Protein AF-A0A2M8IYB3-F1 (afdb_monomer)

Radius of gyration: 28.24 Å; Cα contacts (8 Å, |Δi|>4): 283; chains: 1; bounding box: 53×70×89 Å

Secondary structure (DSSP, 8-state):
----S-SSSSSSSSSSSSSSSS-HHHHHHHHTHHHHHT--TTT-HHHHHHHHTS--TTHHHHHHHHHTT-EEEETTT--EEEEEEEETTEEEEE-TTT--EEEEEEGGGEEE----HHHHHHHHHHHHHHHTT-SSHHHHHHHHHHHHHS--GGGHHHHHHTTTT---HHHHHHHHHHHHHHHHHH-S-HHHHHHHHHHTTT---HHHHHHHGGGG-------SSSPPTTS--S----TTBTTB-HHHHHHHHHHTTSSPPPPPGGG--

Mean predicted aligned error: 9.98 Å

Structure (mmCIF, N/CA/C/O backbone):
data_AF-A0A2M8IYB3-F1
#
_entry.id   AF-A0A2M8IYB3-F1
#
loop_
_atom_site.group_PDB
_atom_site.id
_atom_site.type_symbol
_atom_site.label_atom_id
_atom_site.label_alt_id
_atom_site.label_comp_id
_atom_site.label_asym_id
_atom_site.label_entity_id
_atom_site.label_seq_id
_atom_site.pdbx_PDB_ins_code
_atom_site.Cartn_x
_atom_site.Cartn_y
_atom_site.Cartn_z
_atom_site.occupancy
_atom_site.B_iso_or_equiv
_atom_site.auth_seq_id
_atom_site.auth_comp_id
_atom_site.auth_asym_id
_atom_site.auth_atom_id
_atom_site.pdbx_PDB_model_num
ATOM 1 N N . MET A 1 1 ? 29.556 55.303 -40.600 1.00 42.66 1 MET A N 1
ATOM 2 C CA . MET A 1 1 ? 28.359 54.507 -40.953 1.00 42.66 1 MET A CA 1
ATOM 3 C C . MET A 1 1 ? 28.708 53.046 -40.689 1.00 42.66 1 MET A C 1
ATOM 5 O O . MET A 1 1 ? 29.201 52.378 -41.575 1.00 42.66 1 MET A O 1
ATOM 9 N N . TRP A 1 2 ? 28.819 52.580 -39.444 1.00 49.62 2 TRP A N 1
ATOM 10 C CA . TRP A 1 2 ? 27.741 52.281 -38.489 1.00 49.62 2 TRP A CA 1
ATOM 11 C C . TRP A 1 2 ? 26.551 51.576 -39.152 1.00 49.62 2 TRP A C 1
ATOM 13 O O . TRP A 1 2 ? 25.894 52.199 -39.982 1.00 49.62 2 TRP A O 1
ATOM 23 N N . ARG A 1 3 ? 26.276 50.341 -38.691 1.00 47.81 3 ARG A N 1
ATOM 24 C CA . ARG A 1 3 ? 25.128 49.449 -38.977 1.00 47.81 3 ARG A CA 1
ATOM 25 C C . ARG A 1 3 ? 25.357 48.333 -40.003 1.00 47.81 3 ARG A C 1
ATOM 27 O O . ARG A 1 3 ? 24.719 48.368 -41.033 1.00 47.81 3 ARG A O 1
ATOM 34 N N . PHE A 1 4 ? 26.165 47.315 -39.693 1.00 48.41 4 PHE A N 1
ATOM 35 C CA . PHE A 1 4 ? 25.975 45.952 -40.245 1.00 48.41 4 PHE A CA 1
ATOM 36 C C . PHE A 1 4 ? 26.610 44.881 -39.337 1.00 48.41 4 PHE A C 1
ATOM 38 O O . PHE A 1 4 ? 27.318 43.991 -39.786 1.00 48.41 4 PHE A O 1
ATOM 45 N N . LEU A 1 5 ? 26.390 44.985 -38.023 1.00 50.44 5 LEU A N 1
ATOM 46 C CA . LEU A 1 5 ? 26.913 44.020 -37.051 1.00 50.44 5 LEU A CA 1
ATOM 47 C C . LEU A 1 5 ? 25.867 43.754 -35.963 1.00 50.44 5 LEU A C 1
ATOM 49 O O . LEU A 1 5 ? 26.057 44.143 -34.820 1.00 50.44 5 LEU A O 1
ATOM 53 N N . ALA A 1 6 ? 24.706 43.213 -36.344 1.00 47.97 6 ALA A N 1
ATOM 54 C CA . ALA A 1 6 ? 23.658 42.832 -35.387 1.00 47.97 6 ALA A CA 1
ATOM 55 C C . ALA A 1 6 ? 22.556 41.958 -36.021 1.00 47.97 6 ALA A C 1
ATOM 57 O O . ALA A 1 6 ? 21.390 42.329 -35.954 1.00 47.97 6 ALA A O 1
ATOM 58 N N . VAL A 1 7 ? 22.881 40.834 -36.676 1.00 48.00 7 VAL A N 1
ATOM 59 C CA . VAL A 1 7 ? 21.829 39.856 -37.063 1.00 48.00 7 VAL A CA 1
ATOM 60 C C . VAL A 1 7 ? 22.202 38.388 -36.793 1.00 48.00 7 VAL A C 1
ATOM 62 O O . VAL A 1 7 ? 21.320 37.542 -36.793 1.00 48.00 7 VAL A O 1
ATOM 65 N N . LEU A 1 8 ? 23.450 38.038 -36.457 1.00 47.03 8 LEU A N 1
ATOM 66 C CA . LEU A 1 8 ? 23.852 36.622 -36.367 1.00 47.03 8 LEU A CA 1
ATOM 67 C C . LEU A 1 8 ? 24.051 36.065 -34.943 1.00 47.03 8 LEU A C 1
ATOM 69 O O . LEU A 1 8 ? 24.865 35.168 -34.747 1.00 47.03 8 LEU A O 1
ATOM 73 N N . THR A 1 9 ? 23.328 36.576 -33.943 1.00 48.75 9 THR A N 1
ATOM 74 C CA . THR A 1 9 ? 23.465 36.107 -32.545 1.00 48.75 9 THR A CA 1
ATOM 75 C C . THR A 1 9 ? 22.147 36.153 -31.766 1.00 48.75 9 THR A C 1
ATOM 77 O O . THR A 1 9 ? 22.104 36.569 -30.615 1.00 48.75 9 THR A O 1
ATOM 80 N N . ALA A 1 10 ? 21.041 35.737 -32.389 1.00 46.19 10 ALA A N 1
ATOM 81 C CA . ALA A 1 10 ? 19.734 35.673 -31.719 1.00 46.19 10 ALA A CA 1
ATOM 82 C C . ALA A 1 10 ? 18.926 34.402 -32.046 1.00 46.19 10 ALA A C 1
ATOM 84 O O . ALA A 1 10 ? 17.703 34.429 -32.013 1.00 46.19 10 ALA A O 1
ATOM 85 N N . PHE A 1 11 ? 19.596 33.288 -32.368 1.00 46.22 11 PHE A N 1
ATOM 86 C CA . PHE A 1 11 ? 18.927 32.019 -32.706 1.00 46.22 11 PHE A CA 1
ATOM 87 C C . PHE A 1 11 ? 19.430 30.800 -31.915 1.00 46.22 11 PHE A C 1
ATOM 89 O O . PHE A 1 11 ? 19.240 29.668 -32.342 1.00 46.22 11 PHE A O 1
ATOM 96 N N . LEU A 1 12 ? 20.068 31.007 -30.757 1.00 48.69 12 LEU A N 1
ATOM 97 C CA . LEU A 1 12 ? 20.684 29.921 -29.975 1.00 48.69 12 LEU A CA 1
ATOM 98 C C . LEU A 1 12 ? 20.252 29.853 -28.502 1.00 48.69 12 LEU A C 1
ATOM 100 O O . LEU A 1 12 ? 20.893 29.174 -27.710 1.00 48.69 12 LEU A O 1
ATOM 104 N N . THR A 1 13 ? 19.161 30.518 -28.113 1.00 47.34 13 THR A N 1
ATOM 105 C CA . THR A 1 13 ? 18.718 30.540 -26.703 1.00 47.34 13 THR A CA 1
ATOM 106 C C . THR A 1 13 ? 17.248 30.178 -26.499 1.00 47.34 13 THR A C 1
ATOM 108 O O . THR A 1 13 ? 16.644 30.660 -25.547 1.00 47.34 13 THR A O 1
ATOM 111 N N . PHE A 1 14 ? 16.648 29.347 -27.360 1.00 48.97 14 PHE A N 1
ATOM 112 C CA . PHE A 1 14 ? 15.240 28.946 -27.191 1.00 48.97 14 PHE A CA 1
ATOM 113 C C . PHE A 1 14 ? 14.922 27.490 -27.583 1.00 48.97 14 PHE A C 1
ATOM 115 O O . PHE A 1 14 ? 13.883 27.216 -28.172 1.00 48.97 14 PHE A O 1
ATOM 122 N N . SER A 1 15 ? 15.798 26.538 -27.234 1.00 43.84 15 SER A N 1
ATOM 123 C CA . SER A 1 15 ? 15.552 25.101 -27.486 1.00 43.84 15 SER A CA 1
ATOM 124 C C . SER A 1 15 ? 15.875 24.184 -26.298 1.00 43.84 15 SER A C 1
ATOM 126 O O . SER A 1 15 ? 16.226 23.033 -26.508 1.00 43.84 15 SER A O 1
ATOM 128 N N . GLN A 1 16 ? 15.785 24.665 -25.053 1.00 43.88 16 GLN A N 1
ATOM 129 C CA . GLN A 1 16 ? 16.067 23.845 -23.855 1.00 43.88 16 GLN A CA 1
ATOM 130 C C . GLN A 1 16 ? 14.853 23.680 -22.921 1.00 43.88 16 GLN A C 1
ATOM 132 O O . GLN A 1 16 ? 15.010 23.317 -21.764 1.00 43.88 16 GLN A O 1
ATOM 137 N N . ALA A 1 17 ? 13.633 23.945 -23.402 1.00 43.78 17 ALA A N 1
ATOM 138 C CA . ALA A 1 17 ? 12.417 23.880 -22.580 1.00 43.78 17 ALA A CA 1
ATOM 139 C C . ALA A 1 17 ? 11.405 22.799 -23.015 1.00 43.78 17 ALA A C 1
ATOM 141 O O . ALA A 1 17 ? 10.289 22.798 -22.509 1.00 43.78 17 ALA A O 1
ATOM 142 N N . LEU A 1 18 ? 11.762 21.892 -23.939 1.00 41.72 18 LEU A N 1
ATOM 143 C CA . LEU A 1 18 ? 10.799 20.958 -24.549 1.00 41.72 18 LEU A CA 1
ATOM 144 C C . LEU A 1 18 ? 11.067 19.458 -24.316 1.00 41.72 18 LEU A C 1
ATOM 146 O O . LEU A 1 18 ? 10.389 18.644 -24.918 1.00 41.72 18 LEU A O 1
ATOM 150 N N . MET A 1 19 ? 12.022 19.073 -23.461 1.00 42.69 19 MET A N 1
ATOM 151 C CA . MET A 1 19 ? 12.312 17.647 -23.182 1.00 42.69 19 MET A CA 1
ATOM 152 C C . MET A 1 19 ? 11.755 17.154 -21.836 1.00 42.69 19 MET A C 1
ATOM 154 O O . MET A 1 19 ? 11.956 16.005 -21.472 1.00 42.69 19 MET A O 1
ATOM 158 N N . ALA A 1 20 ? 11.043 18.000 -21.086 1.00 43.38 20 ALA A N 1
ATOM 159 C CA . ALA A 1 20 ? 10.473 17.625 -19.789 1.00 43.38 20 ALA A CA 1
ATOM 160 C C . ALA A 1 20 ? 9.043 17.048 -19.878 1.00 43.38 20 ALA A C 1
ATOM 162 O O . ALA A 1 20 ? 8.415 16.858 -18.842 1.00 43.38 20 ALA A O 1
ATOM 163 N N . GLN A 1 21 ? 8.504 16.815 -21.085 1.00 51.06 21 GLN A N 1
ATOM 164 C CA . GLN A 1 21 ? 7.112 16.370 -21.278 1.00 51.06 21 GLN A CA 1
ATOM 165 C C . GLN A 1 21 ? 6.939 14.951 -21.845 1.00 51.06 21 GLN A C 1
ATOM 167 O O . GLN A 1 21 ? 5.820 14.456 -21.797 1.00 51.06 21 GLN A O 1
ATOM 172 N N . ASP A 1 22 ? 7.999 14.271 -22.296 1.00 69.62 22 ASP A N 1
ATOM 173 C CA . ASP A 1 22 ? 7.869 12.951 -22.947 1.00 69.62 22 ASP A CA 1
ATOM 174 C C . ASP A 1 22 ? 8.176 11.748 -22.030 1.00 69.62 22 ASP A C 1
ATOM 176 O O . ASP A 1 22 ? 8.126 10.612 -22.488 1.00 69.62 22 ASP A O 1
ATOM 180 N N . ALA A 1 23 ? 8.481 11.970 -20.744 1.00 82.81 23 ALA A N 1
ATOM 181 C CA . ALA A 1 23 ? 8.857 10.898 -19.811 1.00 82.81 23 ALA A CA 1
ATOM 182 C C . ALA A 1 23 ? 8.316 11.125 -18.375 1.00 82.81 23 ALA A C 1
ATOM 184 O O . ALA A 1 23 ? 9.082 11.446 -17.454 1.00 82.81 23 ALA A O 1
ATOM 185 N N . PRO A 1 24 ? 6.983 11.083 -18.169 1.00 93.25 24 PRO A N 1
ATOM 186 C CA . PRO A 1 24 ? 6.367 11.411 -16.884 1.00 93.25 24 PRO A CA 1
ATOM 187 C C . PRO A 1 24 ? 6.734 10.449 -15.744 1.00 93.25 24 PRO A C 1
ATOM 189 O O . PRO A 1 24 ? 6.945 10.922 -14.621 1.00 93.25 24 PRO A O 1
ATOM 192 N N . ILE A 1 25 ? 6.859 9.136 -15.987 1.00 96.69 25 ILE A N 1
ATOM 193 C CA . ILE A 1 25 ? 7.273 8.198 -14.932 1.00 96.69 25 ILE A CA 1
ATOM 194 C C . ILE A 1 25 ? 8.729 8.434 -14.565 1.00 96.69 25 ILE A C 1
ATOM 196 O O . ILE A 1 25 ? 9.073 8.443 -13.381 1.00 96.69 25 ILE A O 1
ATOM 200 N N . GLN A 1 26 ? 9.571 8.738 -15.552 1.00 96.81 26 GLN A N 1
ATOM 201 C CA . GLN A 1 26 ? 10.964 9.040 -15.294 1.00 96.81 26 GLN A CA 1
ATOM 202 C C . GLN A 1 26 ? 11.117 10.311 -14.465 1.00 96.81 26 GLN A C 1
ATOM 204 O O . GLN A 1 26 ? 11.895 10.329 -13.513 1.00 96.81 26 GLN A O 1
ATOM 209 N N . ALA A 1 27 ? 10.346 11.358 -14.762 1.00 96.75 27 ALA A N 1
ATOM 210 C CA . ALA A 1 27 ? 10.333 12.585 -13.970 1.00 96.75 27 ALA A CA 1
ATOM 211 C C . ALA A 1 27 ? 9.907 12.336 -12.510 1.00 96.75 27 ALA A C 1
ATOM 213 O O . ALA A 1 27 ? 10.515 12.884 -11.581 1.00 96.75 27 ALA A O 1
ATOM 214 N N . LEU A 1 28 ? 8.909 11.475 -12.291 1.00 97.75 28 LEU A N 1
ATOM 215 C CA . LEU A 1 28 ? 8.480 11.070 -10.952 1.00 97.75 28 LEU A CA 1
ATOM 216 C C . LEU A 1 28 ? 9.596 10.311 -10.224 1.00 97.75 28 LEU A C 1
ATOM 218 O O . LEU A 1 28 ? 9.953 10.664 -9.098 1.00 97.75 28 LEU A O 1
ATOM 222 N N . LEU A 1 29 ? 10.211 9.325 -10.877 1.00 97.88 29 LEU A N 1
ATOM 223 C CA . LEU A 1 29 ? 11.324 8.562 -10.313 1.00 97.88 29 LEU A CA 1
ATOM 224 C C . LEU A 1 29 ? 12.528 9.453 -9.986 1.00 97.88 29 LEU A C 1
ATOM 226 O O . LEU A 1 29 ? 13.138 9.298 -8.931 1.00 97.88 29 LEU A O 1
ATOM 230 N N . GLN A 1 30 ? 12.843 10.430 -10.840 1.00 97.94 30 GLN A N 1
ATOM 231 C CA . GLN A 1 30 ? 13.913 11.396 -10.579 1.00 97.94 30 GLN A CA 1
ATOM 232 C C . GLN A 1 30 ? 13.596 12.307 -9.386 1.00 97.94 30 GLN A C 1
ATOM 234 O O . GLN A 1 30 ? 14.494 12.616 -8.603 1.00 97.94 30 GLN A O 1
ATOM 239 N N . THR A 1 31 ? 12.329 12.684 -9.192 1.00 98.00 31 THR A N 1
ATOM 240 C CA . THR A 1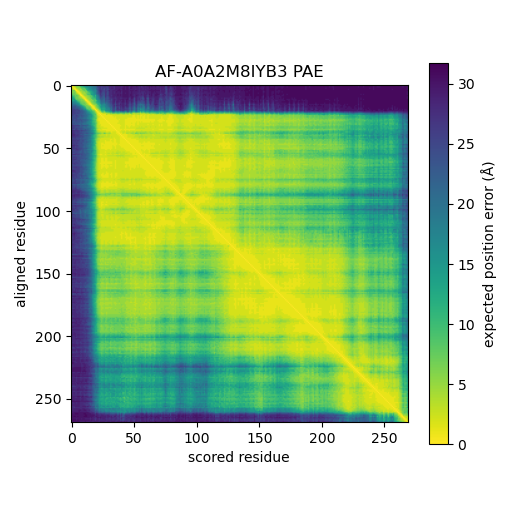 31 ? 11.888 13.476 -8.027 1.00 98.00 31 THR A CA 1
ATOM 241 C C . THR A 1 31 ? 12.145 12.741 -6.706 1.00 98.00 31 THR A C 1
ATOM 243 O O . THR A 1 31 ? 12.469 13.371 -5.701 1.00 98.00 31 THR A O 1
ATOM 246 N N . HIS A 1 32 ? 12.063 11.408 -6.714 1.00 97.50 32 HIS A N 1
ATOM 247 C CA . HIS A 1 32 ? 12.286 10.549 -5.547 1.00 97.50 32 HIS A CA 1
ATOM 248 C C . HIS A 1 32 ? 13.629 9.798 -5.571 1.00 97.50 32 HIS A C 1
ATOM 250 O O . HIS A 1 32 ? 13.841 8.891 -4.766 1.00 97.50 32 HIS A O 1
ATOM 256 N N . ARG A 1 33 ? 14.555 10.169 -6.463 1.00 97.19 33 ARG A N 1
ATOM 257 C CA . ARG A 1 33 ? 15.784 9.414 -6.748 1.00 97.19 33 ARG A CA 1
ATOM 258 C C . ARG A 1 33 ? 16.598 9.067 -5.504 1.00 97.19 33 ARG A C 1
ATOM 260 O O . ARG A 1 33 ? 16.938 7.906 -5.321 1.00 97.19 33 ARG A O 1
ATOM 267 N N . GLU A 1 34 ? 16.869 10.046 -4.643 1.00 95.94 34 GLU A N 1
ATOM 268 C CA . GLU A 1 34 ? 17.722 9.867 -3.458 1.00 95.94 34 GLU A CA 1
ATOM 269 C C . GLU A 1 34 ? 17.180 8.778 -2.517 1.00 95.94 34 GLU A C 1
ATOM 271 O O . GLU A 1 34 ? 17.920 7.899 -2.080 1.00 95.94 34 GLU A O 1
ATOM 276 N N . ILE A 1 35 ? 15.867 8.776 -2.259 1.00 96.19 35 ILE A N 1
ATOM 277 C CA . ILE A 1 35 ? 15.247 7.766 -1.391 1.00 96.19 35 ILE A CA 1
ATOM 278 C C . ILE A 1 35 ? 15.088 6.408 -2.080 1.00 96.19 35 ILE A C 1
ATOM 280 O O . ILE A 1 35 ? 14.978 5.401 -1.387 1.00 96.19 35 ILE A O 1
ATOM 284 N N . ILE A 1 36 ? 15.068 6.356 -3.416 1.00 96.88 36 ILE A N 1
ATOM 285 C CA . ILE A 1 36 ? 15.058 5.102 -4.186 1.00 96.88 36 ILE A CA 1
ATOM 286 C C . ILE A 1 36 ? 16.453 4.459 -4.165 1.00 96.88 36 ILE A C 1
ATOM 288 O O . ILE A 1 36 ? 16.562 3.251 -3.940 1.00 96.88 36 ILE A O 1
ATOM 292 N N . GLU A 1 37 ? 17.505 5.262 -4.354 1.00 95.31 37 GLU A N 1
ATOM 293 C CA . GLU A 1 37 ? 18.908 4.833 -4.306 1.00 95.31 37 GLU A CA 1
ATOM 294 C C . GLU A 1 37 ? 19.287 4.315 -2.910 1.00 95.31 37 GLU A C 1
ATOM 296 O O . GLU A 1 37 ? 19.743 3.177 -2.782 1.00 95.31 37 GLU A O 1
ATOM 301 N N . ASP A 1 38 ? 19.028 5.096 -1.855 1.00 92.56 38 ASP A N 1
ATOM 302 C CA . ASP A 1 38 ? 19.276 4.705 -0.458 1.00 92.56 38 ASP A CA 1
ATOM 303 C C . ASP A 1 38 ? 17.982 4.256 0.240 1.00 92.56 38 ASP A C 1
ATOM 305 O O . ASP A 1 38 ? 17.523 4.791 1.259 1.00 92.56 38 ASP A O 1
ATOM 309 N N . SER A 1 39 ? 17.327 3.271 -0.377 1.00 90.50 39 SER A N 1
ATOM 310 C CA . SER A 1 39 ? 16.014 2.825 0.074 1.00 90.50 39 SER A CA 1
ATOM 311 C C . SER A 1 39 ? 16.070 2.060 1.399 1.00 90.50 39 SER A C 1
ATOM 313 O O . SER A 1 39 ? 16.708 1.016 1.561 1.00 90.50 39 SER A O 1
ATOM 315 N N . SER A 1 40 ? 15.290 2.541 2.367 1.00 93.38 40 SER A N 1
ATOM 316 C CA . SER A 1 40 ? 15.027 1.847 3.626 1.00 93.38 40 SER A CA 1
ATOM 317 C C . SER A 1 40 ? 13.526 1.717 3.847 1.00 93.38 40 SER A C 1
ATOM 319 O O . SER A 1 40 ? 12.745 2.572 3.434 1.00 93.38 40 SER A O 1
ATOM 321 N N . ARG A 1 41 ? 13.096 0.693 4.595 1.00 91.94 41 ARG A N 1
ATOM 322 C CA . ARG A 1 41 ? 11.672 0.536 4.948 1.00 91.94 41 ARG A CA 1
ATOM 323 C C . ARG A 1 41 ? 11.091 1.792 5.620 1.00 91.94 41 ARG A C 1
ATOM 325 O O . ARG A 1 41 ? 9.895 2.022 5.522 1.00 91.94 41 ARG A O 1
ATOM 332 N N . ARG A 1 42 ? 11.916 2.584 6.316 1.00 92.62 42 ARG A N 1
ATOM 333 C CA . ARG A 1 42 ? 11.480 3.784 7.047 1.00 92.62 42 ARG A CA 1
ATOM 334 C C . ARG A 1 42 ? 11.328 5.018 6.159 1.00 92.62 42 ARG A C 1
ATOM 336 O O . ARG A 1 42 ? 10.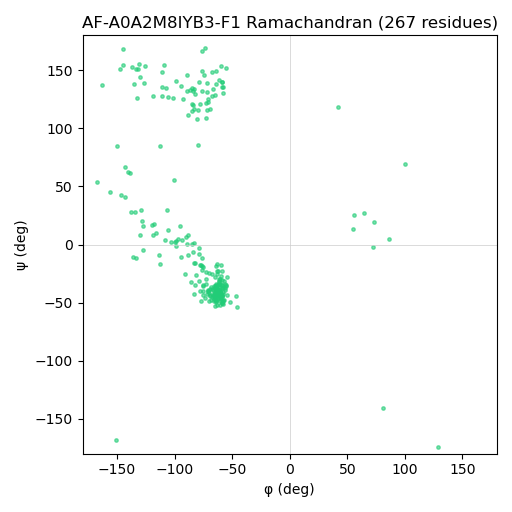587 5.914 6.536 1.00 92.62 42 ARG A O 1
ATOM 343 N N . THR A 1 43 ? 12.055 5.086 5.047 1.00 94.31 43 THR A N 1
ATOM 344 C CA . THR A 1 43 ? 12.182 6.301 4.223 1.00 94.31 43 THR A CA 1
ATOM 345 C C . THR A 1 43 ? 11.524 6.173 2.857 1.00 94.31 43 THR A C 1
ATOM 347 O O . THR A 1 43 ? 11.257 7.186 2.227 1.00 94.31 43 THR A O 1
ATOM 350 N N . ILE A 1 44 ? 11.232 4.952 2.407 1.00 95.94 44 ILE A N 1
ATOM 351 C CA . ILE A 1 44 ? 10.772 4.689 1.040 1.00 95.94 44 ILE A CA 1
ATOM 352 C C . ILE A 1 44 ? 9.297 5.016 0.781 1.00 95.94 44 ILE A C 1
ATOM 354 O O . ILE A 1 44 ? 8.905 5.142 -0.375 1.00 95.94 44 ILE A O 1
ATOM 358 N N . GLY A 1 45 ? 8.491 5.148 1.842 1.00 94.19 45 GLY A N 1
ATOM 359 C CA . GLY A 1 45 ? 7.039 5.361 1.762 1.00 94.19 45 GLY A CA 1
ATOM 360 C C . GLY A 1 45 ? 6.633 6.427 0.739 1.00 94.19 45 GLY A C 1
ATOM 361 O O . GLY A 1 45 ? 5.927 6.083 -0.201 1.00 94.19 45 GLY A O 1
ATOM 362 N N . PRO A 1 46 ? 7.181 7.658 0.802 1.00 95.81 46 PRO A N 1
ATOM 363 C CA . PRO A 1 46 ? 6.829 8.720 -0.136 1.00 95.81 46 PRO A CA 1
ATOM 364 C C . PRO A 1 46 ? 7.036 8.383 -1.620 1.00 95.81 46 PRO A C 1
ATOM 366 O O . PRO A 1 46 ? 6.261 8.852 -2.441 1.00 95.81 46 PRO A O 1
ATOM 369 N N . ALA A 1 47 ? 8.049 7.583 -1.985 1.00 97.00 47 ALA A N 1
ATOM 370 C CA . ALA A 1 47 ? 8.254 7.177 -3.382 1.00 97.00 47 ALA A CA 1
ATOM 371 C C . ALA A 1 47 ? 7.191 6.172 -3.840 1.00 97.00 47 ALA A C 1
ATOM 373 O O . ALA A 1 47 ? 6.676 6.269 -4.952 1.00 97.00 47 ALA A O 1
ATOM 374 N N . ILE A 1 48 ? 6.865 5.208 -2.975 1.00 95.88 48 ILE A N 1
ATOM 375 C CA . ILE A 1 48 ? 5.843 4.194 -3.246 1.00 95.88 48 ILE A CA 1
ATOM 376 C C . ILE A 1 48 ? 4.467 4.858 -3.345 1.00 95.88 48 ILE A C 1
ATOM 378 O O . ILE A 1 48 ? 3.733 4.586 -4.291 1.00 95.88 48 ILE A O 1
ATOM 382 N N . ASP A 1 49 ? 4.153 5.766 -2.421 1.00 92.00 49 ASP A N 1
ATOM 383 C CA . ASP A 1 49 ? 2.890 6.503 -2.406 1.00 92.00 49 ASP A CA 1
ATOM 384 C C . 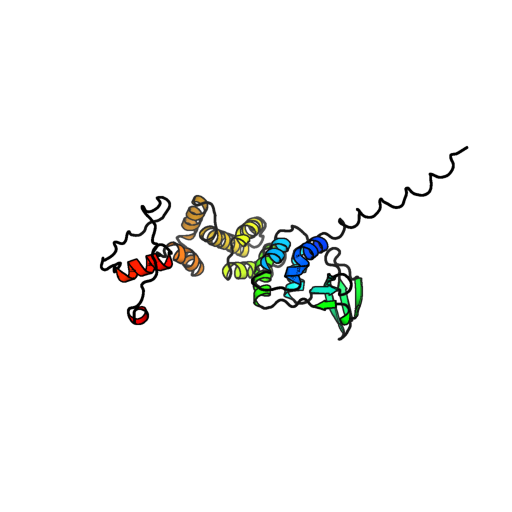ASP A 1 49 ? 2.769 7.420 -3.627 1.00 92.00 49 ASP A C 1
ATOM 386 O O . ASP A 1 49 ? 1.697 7.510 -4.222 1.00 92.00 49 ASP A O 1
ATOM 390 N N . ALA A 1 50 ? 3.860 8.076 -4.036 1.00 95.19 50 ALA A N 1
ATOM 391 C CA . ALA A 1 50 ? 3.873 8.894 -5.243 1.00 95.19 50 ALA A CA 1
ATOM 392 C C . ALA A 1 50 ? 3.609 8.053 -6.494 1.00 95.19 50 ALA A C 1
ATOM 394 O O . ALA A 1 50 ? 2.784 8.448 -7.310 1.00 95.19 50 ALA A O 1
ATOM 395 N N . LEU A 1 51 ? 4.250 6.886 -6.630 1.00 95.62 51 LEU A N 1
ATOM 396 C CA . LEU A 1 51 ? 3.986 5.960 -7.736 1.00 95.62 51 LEU A CA 1
ATOM 397 C C . LEU A 1 51 ? 2.525 5.501 -7.729 1.00 95.62 51 LEU A C 1
ATOM 399 O O . LEU A 1 51 ? 1.837 5.637 -8.740 1.00 95.62 51 LEU A O 1
ATOM 403 N N . ALA A 1 52 ? 2.041 5.012 -6.587 1.00 91.06 52 ALA A N 1
ATOM 404 C CA . ALA A 1 52 ? 0.682 4.506 -6.441 1.00 91.06 52 ALA A CA 1
ATOM 405 C C . ALA A 1 52 ? -0.374 5.569 -6.793 1.00 91.06 52 ALA A C 1
ATOM 407 O O . ALA A 1 52 ? -1.322 5.277 -7.513 1.00 91.06 52 ALA A O 1
ATOM 408 N N . ASN A 1 53 ? -0.192 6.814 -6.356 1.00 89.44 53 ASN A N 1
ATOM 409 C CA . ASN A 1 53 ? -1.179 7.881 -6.545 1.00 89.44 53 ASN A CA 1
ATOM 410 C C . ASN A 1 53 ? -0.910 8.763 -7.780 1.00 89.44 53 ASN A C 1
ATOM 412 O O . ASN A 1 53 ? -1.429 9.873 -7.863 1.00 89.44 53 ASN A O 1
ATOM 416 N N . SER A 1 54 ? -0.059 8.320 -8.712 1.00 91.81 54 SER A N 1
ATOM 417 C CA . SER A 1 54 ? 0.365 9.147 -9.854 1.00 91.81 54 SER A CA 1
ATOM 418 C C . SER A 1 54 ? -0.614 9.182 -11.029 1.00 91.81 54 SER A C 1
ATOM 420 O O . SER A 1 54 ? -0.442 10.015 -11.917 1.00 91.81 54 SER A O 1
ATOM 422 N N . ASP A 1 55 ? -1.574 8.255 -11.083 1.00 88.19 55 ASP A N 1
ATOM 423 C CA . ASP A 1 55 ? -2.412 7.966 -12.260 1.00 88.19 55 ASP A CA 1
ATOM 424 C C . ASP A 1 55 ? -1.612 7.634 -13.543 1.00 88.19 55 ASP A C 1
ATOM 426 O O . ASP A 1 55 ? -2.166 7.590 -14.645 1.00 88.19 55 ASP A O 1
ATOM 430 N N . LEU A 1 56 ? -0.302 7.373 -13.430 1.00 92.81 56 LEU A N 1
ATOM 431 C CA . LEU A 1 56 ? 0.551 7.048 -14.570 1.00 92.81 56 LEU A CA 1
ATOM 432 C C . LEU A 1 56 ? 0.418 5.563 -14.938 1.00 92.81 56 LEU A C 1
ATOM 434 O O . LEU A 1 56 ? 0.631 4.709 -14.074 1.00 92.81 56 LEU A O 1
ATOM 438 N N . PRO A 1 57 ? 0.177 5.219 -16.221 1.00 89.81 57 PRO A N 1
ATOM 439 C CA . PRO A 1 57 ? 0.048 3.825 -16.655 1.00 89.81 57 PRO A CA 1
ATOM 440 C C . PRO A 1 57 ? 1.252 2.943 -16.288 1.00 89.81 57 PRO A C 1
ATOM 442 O O . PRO A 1 57 ? 1.088 1.776 -15.947 1.00 89.81 57 PRO A O 1
ATOM 445 N N . ALA A 1 58 ? 2.462 3.511 -16.309 1.00 94.56 58 ALA A N 1
ATOM 446 C CA . ALA A 1 58 ? 3.704 2.803 -16.004 1.00 94.56 58 ALA A CA 1
ATOM 447 C C . ALA A 1 58 ? 3.940 2.553 -14.500 1.00 94.56 58 ALA A C 1
ATOM 449 O O . ALA A 1 58 ? 4.842 1.794 -14.143 1.00 94.56 58 ALA A O 1
ATOM 450 N N . ALA A 1 59 ? 3.163 3.167 -13.598 1.00 95.31 59 ALA A N 1
ATOM 451 C CA . ALA A 1 59 ? 3.408 3.087 -12.157 1.00 95.31 59 ALA A CA 1
ATOM 452 C C . ALA A 1 59 ? 3.305 1.660 -11.604 1.00 95.31 59 ALA A C 1
ATOM 454 O O . ALA A 1 59 ? 4.141 1.252 -10.793 1.00 95.31 59 ALA A O 1
ATOM 455 N N . GLN A 1 60 ? 2.323 0.885 -12.079 1.00 94.44 60 GLN A N 1
ATOM 456 C CA . GLN A 1 60 ? 2.193 -0.529 -11.725 1.00 94.44 60 GLN A CA 1
ATOM 457 C C . GLN A 1 60 ? 3.450 -1.304 -12.134 1.00 94.44 60 GLN A C 1
ATOM 459 O O . GLN A 1 60 ? 4.059 -1.979 -11.304 1.00 94.44 60 GLN A O 1
ATOM 464 N N . THR A 1 61 ? 3.886 -1.145 -13.385 1.00 95.81 61 THR A N 1
ATOM 465 C CA . THR A 1 61 ? 5.070 -1.824 -13.921 1.00 95.81 61 THR A CA 1
ATOM 466 C C . THR A 1 61 ? 6.332 -1.460 -13.148 1.00 95.81 61 THR A C 1
ATOM 468 O O . THR A 1 61 ? 7.127 -2.342 -12.838 1.00 95.81 61 THR A O 1
ATOM 471 N N . VAL A 1 62 ? 6.514 -0.194 -12.764 1.00 97.75 62 VAL A N 1
ATOM 472 C CA . VAL A 1 62 ? 7.634 0.213 -11.900 1.00 97.75 62 VAL A CA 1
ATOM 473 C C . VAL A 1 62 ? 7.616 -0.553 -10.580 1.00 97.75 62 VAL A C 1
ATOM 475 O O . VAL A 1 62 ? 8.634 -1.135 -10.202 1.00 97.75 62 VAL A O 1
ATOM 478 N N . LEU A 1 63 ? 6.479 -0.575 -9.880 1.00 96.88 63 LEU A N 1
ATOM 479 C CA . LEU A 1 63 ? 6.360 -1.246 -8.584 1.00 96.88 63 LEU A CA 1
ATOM 480 C C . LEU A 1 63 ? 6.594 -2.762 -8.701 1.00 96.88 63 LEU A C 1
ATOM 482 O O . LEU A 1 63 ? 7.292 -3.331 -7.860 1.00 96.88 63 LEU A O 1
ATOM 486 N N . GLU A 1 64 ? 6.080 -3.406 -9.750 1.00 95.94 64 GLU A N 1
ATOM 487 C CA . GLU A 1 64 ? 6.294 -4.833 -10.033 1.00 95.94 64 GLU A CA 1
ATOM 488 C C . GLU A 1 64 ? 7.765 -5.138 -10.338 1.00 95.94 64 GLU A C 1
ATOM 490 O O . GLU A 1 64 ? 8.379 -5.990 -9.687 1.00 95.94 64 GLU A O 1
ATOM 495 N N . LYS A 1 65 ? 8.368 -4.409 -11.285 1.00 97.88 65 LYS A N 1
ATOM 496 C CA . LYS A 1 65 ? 9.769 -4.598 -11.685 1.00 97.88 65 LYS A CA 1
ATOM 497 C C . LYS A 1 65 ? 10.717 -4.321 -10.529 1.00 97.88 65 LYS A C 1
ATOM 499 O O . LYS A 1 65 ? 11.655 -5.083 -10.295 1.00 97.88 65 LYS A O 1
ATOM 504 N N . TRP A 1 66 ? 10.451 -3.293 -9.731 1.00 97.50 66 TRP A N 1
ATOM 505 C CA . TRP A 1 66 ? 11.250 -3.014 -8.547 1.00 97.50 66 TRP A CA 1
ATOM 506 C C . TRP A 1 66 ? 11.110 -4.113 -7.493 1.00 97.50 66 TRP A C 1
ATOM 508 O O . TRP A 1 66 ? 12.123 -4.623 -7.005 1.00 97.50 66 TRP A O 1
ATOM 518 N N . GLN A 1 67 ? 9.883 -4.552 -7.192 1.00 96.31 67 GLN A N 1
ATOM 519 C CA . GLN A 1 67 ? 9.626 -5.646 -6.253 1.00 96.31 67 GLN A CA 1
ATOM 520 C C . GLN A 1 67 ? 10.358 -6.937 -6.651 1.00 96.31 67 GLN A C 1
ATOM 522 O O . GLN A 1 67 ? 10.907 -7.619 -5.772 1.00 96.31 67 GLN A O 1
ATOM 527 N N . ASN A 1 68 ? 10.432 -7.216 -7.954 1.00 96.31 68 ASN A N 1
ATOM 528 C CA . ASN A 1 68 ? 11.086 -8.389 -8.534 1.00 96.31 68 ASN A CA 1
ATOM 529 C C . ASN A 1 68 ? 12.606 -8.246 -8.718 1.00 96.31 68 ASN A C 1
ATOM 531 O O . ASN A 1 68 ? 13.256 -9.209 -9.112 1.00 96.31 68 ASN A O 1
ATOM 535 N N . ARG A 1 69 ? 13.202 -7.106 -8.328 1.00 96.81 69 ARG A N 1
ATOM 536 C CA . ARG A 1 69 ? 14.635 -6.783 -8.517 1.00 96.81 69 ARG A CA 1
ATOM 537 C C . ARG A 1 69 ? 15.039 -6.657 -9.986 1.00 96.81 69 ARG A C 1
ATOM 539 O O . ARG A 1 69 ? 16.195 -6.847 -10.334 1.00 96.81 69 ARG A O 1
ATOM 546 N N . GLU A 1 70 ? 14.097 -6.297 -10.834 1.00 97.75 70 GLU A N 1
ATOM 547 C CA . GLU A 1 70 ? 14.299 -6.077 -12.264 1.00 97.75 70 GLU A CA 1
ATOM 548 C C . GLU A 1 70 ? 14.452 -4.587 -12.590 1.00 97.75 70 GLU A C 1
ATOM 550 O O . GLU A 1 70 ? 14.559 -4.230 -13.754 1.00 97.75 70 GLU A O 1
ATOM 555 N N . MET A 1 71 ? 14.458 -3.707 -11.582 1.00 98.00 71 MET A N 1
ATOM 556 C CA . MET A 1 71 ? 14.709 -2.275 -11.742 1.00 98.00 71 MET A CA 1
ATOM 557 C C . MET A 1 71 ? 16.207 -1.972 -11.637 1.00 98.00 71 MET A C 1
ATOM 559 O O . MET A 1 71 ? 16.876 -2.403 -10.693 1.00 98.00 71 MET A O 1
ATOM 563 N N . TRP A 1 72 ? 16.713 -1.188 -12.582 1.00 98.25 72 TRP A N 1
ATOM 564 C CA . TRP A 1 72 ? 18.121 -0.828 -12.718 1.00 98.25 72 TRP A CA 1
ATOM 565 C C . TRP A 1 72 ? 18.269 0.675 -12.913 1.00 98.25 72 TRP A C 1
ATOM 567 O O . TRP A 1 72 ? 17.388 1.329 -13.467 1.00 98.25 72 TRP A O 1
ATOM 577 N N . GLN A 1 73 ? 19.391 1.230 -12.474 1.00 98.31 73 GLN A N 1
ATOM 578 C CA . GLN A 1 73 ? 19.743 2.625 -12.688 1.00 98.31 73 GLN A CA 1
ATOM 579 C C . GLN A 1 73 ? 21.031 2.717 -13.492 1.00 98.31 73 GLN A C 1
ATOM 581 O O . GLN A 1 73 ? 22.043 2.134 -13.116 1.00 98.31 73 GLN A O 1
ATOM 586 N N . ARG A 1 74 ? 21.011 3.485 -14.576 1.00 98.19 74 ARG A N 1
ATOM 587 C CA . ARG A 1 74 ? 22.189 3.710 -15.410 1.00 98.19 74 ARG A CA 1
ATOM 588 C C . ARG A 1 74 ? 23.201 4.605 -14.700 1.00 98.19 74 ARG A C 1
ATOM 590 O O . ARG A 1 74 ? 22.857 5.690 -14.239 1.00 98.19 74 ARG A O 1
ATOM 597 N N . ASN A 1 75 ? 24.465 4.198 -14.689 1.00 97.75 75 ASN A N 1
ATOM 598 C CA . ASN A 1 75 ? 25.545 4.899 -13.989 1.00 97.75 75 ASN A CA 1
ATOM 599 C C . ASN A 1 75 ? 25.826 6.299 -14.556 1.00 97.75 75 ASN A C 1
ATOM 601 O O . ASN A 1 75 ? 26.179 7.213 -13.814 1.00 97.75 75 ASN A O 1
ATOM 605 N N . ALA A 1 76 ? 25.666 6.474 -15.871 1.00 96.75 76 ALA A N 1
ATOM 606 C CA . ALA A 1 76 ? 26.049 7.699 -16.571 1.00 96.75 76 ALA A CA 1
ATOM 607 C C . ALA A 1 76 ? 25.184 8.922 -16.214 1.00 96.75 76 ALA A C 1
ATOM 609 O O . ALA A 1 76 ? 25.694 10.039 -16.153 1.00 96.75 76 ALA A O 1
ATOM 610 N N . ASP A 1 77 ? 23.883 8.723 -16.001 1.00 95.62 77 ASP A N 1
ATOM 611 C CA . ASP A 1 77 ? 22.907 9.801 -15.791 1.00 95.62 77 ASP A CA 1
ATOM 612 C C . ASP A 1 77 ? 21.956 9.555 -14.611 1.00 95.62 77 ASP A C 1
ATOM 614 O O . ASP A 1 77 ? 21.282 10.476 -14.145 1.00 95.62 77 ASP A O 1
ATOM 618 N N . GLY A 1 78 ? 21.942 8.343 -14.060 1.00 96.94 78 GLY A N 1
ATOM 619 C CA . GLY A 1 78 ? 21.069 7.956 -12.961 1.00 96.94 78 GLY A CA 1
ATOM 620 C C . GLY A 1 78 ? 19.609 7.781 -13.355 1.00 96.94 78 GLY A C 1
ATOM 621 O O . GLY A 1 78 ? 18.730 7.834 -12.488 1.00 96.94 78 GLY A O 1
ATOM 622 N N . LEU A 1 79 ? 19.344 7.596 -14.646 1.00 97.38 79 LEU A N 1
ATOM 623 C CA . LEU A 1 79 ? 18.026 7.240 -15.140 1.00 97.38 79 LEU A CA 1
ATOM 624 C C . LEU A 1 79 ? 17.698 5.787 -14.771 1.00 97.38 79 LEU A C 1
ATOM 626 O O . LEU A 1 79 ? 18.555 4.907 -14.833 1.00 97.38 79 LEU A O 1
ATOM 630 N N . PHE A 1 80 ? 16.455 5.560 -14.363 1.00 98.12 80 PHE A N 1
ATOM 631 C CA . PHE A 1 80 ? 15.902 4.257 -14.027 1.00 98.12 80 PHE A CA 1
ATOM 632 C C . PHE A 1 80 ? 15.295 3.564 -15.247 1.00 98.12 80 PHE A C 1
ATOM 634 O O . PHE A 1 80 ? 14.717 4.219 -16.110 1.00 98.12 80 PHE A O 1
ATOM 641 N N . PHE A 1 81 ? 15.418 2.243 -15.270 1.00 98.12 81 PHE A N 1
ATOM 642 C CA . PHE A 1 81 ? 14.936 1.334 -16.304 1.00 98.12 81 PHE A CA 1
ATOM 643 C C . PHE A 1 81 ? 14.486 0.030 -15.646 1.00 98.12 81 PHE A C 1
ATOM 645 O O . PHE A 1 81 ? 14.809 -0.226 -14.479 1.00 98.12 81 PHE A O 1
ATOM 652 N N . TRP A 1 82 ? 13.800 -0.825 -16.395 1.00 98.06 82 TRP A N 1
ATOM 653 C CA . TRP A 1 82 ? 13.751 -2.244 -16.056 1.00 98.06 82 TRP A CA 1
ATOM 654 C C . TRP A 1 82 ? 14.551 -3.054 -17.068 1.00 98.06 82 TRP A C 1
ATOM 656 O O . TRP A 1 82 ? 14.772 -2.607 -18.195 1.00 98.06 82 TRP A O 1
ATOM 666 N N . ALA A 1 83 ? 15.042 -4.216 -16.648 1.00 97.56 83 ALA A N 1
ATOM 667 C CA . ALA A 1 83 ? 15.886 -5.036 -17.498 1.00 97.56 83 ALA A CA 1
ATOM 668 C C . ALA A 1 83 ? 15.673 -6.533 -17.303 1.00 97.56 83 ALA A C 1
ATOM 670 O O . ALA A 1 83 ? 15.301 -6.987 -16.219 1.00 97.56 83 ALA A O 1
ATOM 671 N N . GLU A 1 84 ? 15.983 -7.280 -18.357 1.00 96.19 84 GLU A N 1
ATOM 672 C CA . GLU A 1 84 ? 16.083 -8.738 -18.359 1.00 96.19 84 GLU A CA 1
ATOM 673 C C . GLU A 1 84 ? 17.551 -9.138 -18.543 1.00 96.19 84 GLU A C 1
ATOM 675 O O . GLU A 1 84 ? 18.250 -8.587 -19.396 1.00 96.19 84 GLU A O 1
ATOM 680 N N . GLU A 1 85 ? 18.026 -10.107 -17.763 1.00 95.12 85 GLU A N 1
ATOM 681 C CA . GLU A 1 85 ? 19.356 -10.691 -17.960 1.00 95.12 85 GLU A CA 1
ATOM 682 C C . GLU A 1 85 ? 19.343 -11.558 -19.229 1.00 95.12 85 GLU A C 1
ATOM 684 O O . GLU A 1 85 ? 18.632 -12.564 -19.306 1.00 95.12 85 GLU A O 1
ATOM 689 N N . VAL A 1 86 ? 20.121 -11.163 -20.240 1.00 96.06 86 VAL A N 1
ATOM 690 C CA . VAL A 1 86 ? 20.291 -11.941 -21.481 1.00 96.06 86 VAL A CA 1
ATOM 691 C C . VAL A 1 86 ? 21.352 -13.018 -21.274 1.00 96.06 86 VAL A C 1
ATOM 693 O O . VAL A 1 86 ? 21.183 -14.169 -21.683 1.00 96.06 86 VAL A O 1
ATOM 696 N N . ASP A 1 87 ? 22.442 -12.636 -20.614 1.00 95.19 87 ASP A N 1
ATOM 697 C CA . ASP A 1 87 ? 23.506 -13.508 -20.137 1.00 95.19 87 ASP A CA 1
ATOM 698 C C . ASP A 1 87 ? 24.156 -12.906 -18.880 1.00 95.19 87 ASP A C 1
ATOM 700 O O . ASP A 1 87 ? 23.614 -11.992 -18.268 1.00 95.19 87 ASP A O 1
ATOM 704 N N . ARG A 1 88 ? 25.305 -13.453 -18.467 1.00 93.44 88 ARG A N 1
ATOM 705 C CA . ARG A 1 88 ? 25.979 -13.102 -17.210 1.00 93.44 88 ARG A CA 1
ATOM 706 C C . ARG A 1 88 ? 26.448 -11.647 -17.135 1.00 93.44 88 ARG A C 1
ATOM 708 O O . ARG A 1 88 ? 26.674 -11.183 -16.031 1.00 93.44 88 ARG A O 1
ATOM 715 N N . ASP A 1 89 ? 26.698 -10.998 -18.268 1.00 95.69 89 ASP A N 1
ATOM 716 C CA . ASP A 1 89 ? 27.325 -9.672 -18.305 1.00 95.69 89 ASP A CA 1
ATOM 717 C C . ASP A 1 89 ? 26.516 -8.689 -19.188 1.00 95.69 89 ASP A C 1
ATOM 719 O O . ASP A 1 89 ? 26.970 -7.573 -19.454 1.00 95.69 89 ASP A O 1
ATOM 723 N N . THR A 1 90 ? 25.317 -9.089 -19.642 1.00 97.62 90 THR A N 1
ATOM 724 C CA . THR A 1 90 ? 24.487 -8.341 -20.599 1.00 97.62 90 THR A CA 1
ATOM 725 C C . THR A 1 90 ? 23.034 -8.234 -20.141 1.00 97.62 90 THR A C 1
ATOM 727 O O . THR A 1 90 ? 22.346 -9.239 -19.935 1.00 97.62 90 THR A O 1
ATOM 730 N N . LEU A 1 91 ? 22.536 -7.000 -20.089 1.00 98.00 91 LEU A N 1
ATOM 731 C CA . LEU A 1 91 ? 21.150 -6.660 -19.786 1.00 98.00 91 LEU A CA 1
ATOM 732 C C . LEU A 1 91 ? 20.424 -6.177 -21.038 1.00 98.00 91 LEU A C 1
ATOM 734 O O . LEU A 1 91 ? 20.917 -5.293 -21.741 1.00 98.00 91 LEU A O 1
ATOM 738 N N . ARG A 1 92 ? 19.209 -6.671 -21.270 1.00 98.25 92 ARG A N 1
ATOM 739 C CA . ARG A 1 92 ? 18.267 -6.025 -22.185 1.00 98.25 92 ARG A CA 1
ATOM 740 C C . ARG A 1 92 ? 17.514 -4.939 -21.435 1.00 98.25 92 ARG A C 1
ATOM 742 O O . ARG A 1 92 ? 16.763 -5.243 -20.514 1.00 98.25 92 ARG A O 1
ATOM 749 N N . ILE A 1 93 ? 17.720 -3.687 -21.827 1.00 98.25 93 ILE A N 1
ATOM 750 C CA . ILE A 1 93 ? 17.179 -2.512 -21.139 1.00 98.25 93 ILE A CA 1
ATOM 751 C C . ILE A 1 93 ? 15.861 -2.084 -21.775 1.00 98.25 93 ILE A C 1
ATOM 753 O O . ILE A 1 93 ? 15.758 -1.982 -22.998 1.00 98.25 93 ILE A O 1
ATOM 757 N N . HIS A 1 94 ? 14.887 -1.761 -20.933 1.00 97.94 94 HIS A N 1
ATOM 758 C CA . HIS A 1 94 ? 13.587 -1.245 -21.331 1.00 97.94 94 HIS A CA 1
ATOM 759 C C . HIS A 1 94 ? 13.268 0.063 -20.614 1.00 97.94 94 HIS A C 1
ATOM 761 O O . HIS A 1 94 ? 13.511 0.223 -19.413 1.00 97.94 94 HIS A O 1
ATOM 767 N N . ASP A 1 95 ? 12.693 0.996 -21.361 1.00 95.25 95 ASP A N 1
ATOM 768 C CA . ASP A 1 95 ? 12.200 2.258 -20.826 1.00 95.25 95 ASP A CA 1
ATOM 769 C C . ASP A 1 95 ? 10.835 2.070 -20.143 1.00 95.25 95 ASP A C 1
ATOM 771 O O . ASP A 1 95 ? 9.986 1.319 -20.627 1.00 95.25 95 ASP A O 1
ATOM 775 N N . PHE A 1 96 ? 10.618 2.725 -18.999 1.00 95.62 96 PHE A N 1
ATOM 776 C CA . PHE A 1 96 ? 9.356 2.593 -18.264 1.00 95.62 96 PHE A CA 1
ATOM 777 C C . PHE A 1 96 ? 8.207 3.373 -18.910 1.00 95.62 96 PHE A C 1
ATOM 779 O O . PHE A 1 96 ? 7.071 2.910 -18.840 1.00 95.62 96 PHE A O 1
ATOM 786 N N . ASP A 1 97 ? 8.475 4.536 -19.509 1.00 92.75 97 ASP A N 1
ATOM 787 C CA . ASP A 1 97 ? 7.432 5.388 -20.091 1.00 92.75 97 ASP A CA 1
ATOM 788 C C . ASP A 1 97 ? 6.887 4.802 -21.403 1.00 92.75 97 ASP A C 1
ATOM 790 O O . ASP A 1 97 ? 5.675 4.730 -21.605 1.00 92.75 97 ASP A O 1
ATOM 794 N N . SER A 1 98 ? 7.776 4.352 -22.288 1.00 90.38 98 SER A N 1
ATOM 795 C CA . SER A 1 98 ? 7.426 3.789 -23.598 1.00 90.38 98 SER A CA 1
ATOM 796 C C . SER A 1 98 ? 7.219 2.272 -23.587 1.00 90.38 98 SER A C 1
ATOM 798 O O . SER A 1 98 ? 6.518 1.745 -24.450 1.00 90.38 98 SER A O 1
ATOM 800 N N . GLY A 1 99 ? 7.832 1.551 -22.643 1.00 88.44 99 GLY A N 1
ATOM 801 C CA . GLY A 1 99 ? 7.866 0.084 -22.623 1.00 88.44 99 GLY A CA 1
ATOM 802 C C . GLY A 1 99 ? 8.772 -0.544 -23.694 1.00 88.44 99 GLY A C 1
ATOM 803 O O . GLY A 1 99 ? 8.903 -1.770 -23.749 1.00 88.44 99 GLY A O 1
ATOM 804 N N . GLU A 1 100 ? 9.403 0.262 -24.551 1.00 90.56 100 GLU A N 1
ATOM 805 C CA . GLU A 1 100 ? 10.233 -0.222 -25.651 1.00 90.56 100 GLU A CA 1
ATOM 806 C C . GLU A 1 100 ? 11.587 -0.747 -25.157 1.00 90.56 100 GLU A C 1
ATOM 808 O O . GLU A 1 100 ? 12.182 -0.234 -24.206 1.00 90.56 100 GLU A O 1
ATOM 813 N N . ALA A 1 101 ? 12.096 -1.778 -25.838 1.00 94.56 101 ALA A N 1
ATOM 814 C CA . ALA A 1 101 ? 13.461 -2.244 -25.640 1.00 94.56 101 ALA A CA 1
ATOM 815 C C . ALA A 1 101 ? 14.440 -1.232 -26.252 1.00 94.56 101 ALA A C 1
ATOM 817 O O . ALA A 1 101 ? 14.412 -0.980 -27.457 1.00 94.56 101 ALA A O 1
ATOM 818 N N . LEU A 1 102 ? 15.339 -0.695 -25.432 1.00 95.19 102 LEU A N 1
ATOM 819 C CA . LEU A 1 102 ? 16.380 0.243 -25.856 1.00 95.19 102 LEU A CA 1
ATOM 820 C C . LEU A 1 102 ? 17.616 -0.465 -26.428 1.00 95.19 102 LEU A C 1
ATOM 822 O O . LEU A 1 102 ? 18.442 0.169 -27.086 1.00 95.19 102 LEU A O 1
ATOM 826 N N . GLY A 1 103 ? 17.746 -1.769 -26.175 1.00 95.81 103 GLY A N 1
ATOM 827 C CA . GLY A 1 103 ? 18.839 -2.611 -26.651 1.00 95.81 103 GLY A CA 1
ATOM 828 C C . GLY A 1 103 ? 19.506 -3.409 -25.536 1.00 95.81 103 GLY A C 1
ATOM 829 O O . GLY A 1 103 ? 19.061 -3.399 -24.388 1.00 95.81 103 GLY A O 1
ATOM 830 N N . ASP A 1 104 ? 20.587 -4.089 -25.909 1.00 98.12 104 ASP A N 1
ATOM 831 C CA . ASP A 1 104 ? 21.384 -4.922 -25.015 1.00 98.12 104 ASP A CA 1
ATOM 832 C C . ASP A 1 104 ? 22.654 -4.144 -24.619 1.00 98.12 104 ASP A C 1
ATOM 834 O O . ASP A 1 104 ? 23.380 -3.645 -25.486 1.00 98.12 104 ASP A O 1
ATOM 838 N N . PHE A 1 105 ? 22.903 -4.009 -23.317 1.00 98.00 105 PHE A N 1
ATOM 839 C CA . PHE A 1 105 ? 23.984 -3.204 -22.743 1.00 98.00 105 PHE A CA 1
ATOM 840 C C . PHE A 1 105 ? 24.783 -4.007 -21.705 1.00 98.00 105 PHE A C 1
ATOM 842 O O . PHE A 1 105 ? 24.230 -4.933 -21.106 1.00 98.00 105 PHE A O 1
ATOM 849 N N . PRO A 1 106 ? 26.060 -3.659 -21.453 1.00 97.88 106 PRO A N 1
ATOM 850 C CA . PRO A 1 106 ? 26.832 -4.262 -20.370 1.00 97.88 106 PRO A CA 1
ATOM 851 C C . PRO A 1 106 ? 26.160 -4.040 -19.009 1.00 97.88 106 PRO A C 1
ATOM 853 O O . PRO A 1 106 ? 25.752 -2.918 -18.706 1.00 97.88 106 PRO A O 1
ATOM 856 N N . GLU A 1 107 ? 26.090 -5.076 -18.170 1.00 97.25 107 GLU A N 1
ATOM 857 C CA . GLU A 1 107 ? 25.546 -4.959 -16.805 1.00 97.25 107 GLU A CA 1
ATOM 858 C C . GLU A 1 107 ? 26.305 -3.905 -15.979 1.00 97.25 107 GLU A C 1
ATOM 860 O O . GLU A 1 107 ? 25.685 -3.127 -15.260 1.00 97.25 107 GLU A O 1
ATOM 865 N N . ASP A 1 108 ? 27.630 -3.814 -16.151 1.00 97.50 108 ASP A N 1
ATOM 866 C CA . ASP A 1 108 ? 28.517 -2.887 -15.427 1.00 97.50 108 ASP A CA 1
ATOM 867 C C . ASP A 1 108 ? 28.172 -1.395 -15.626 1.00 97.50 108 ASP A C 1
ATOM 869 O O . ASP A 1 108 ? 28.587 -0.544 -14.831 1.00 97.50 108 ASP A O 1
ATOM 873 N N . ASP A 1 109 ? 27.399 -1.050 -16.660 1.00 98.00 109 ASP A N 1
ATOM 874 C CA . ASP A 1 109 ? 26.914 0.317 -16.887 1.00 98.00 109 ASP A CA 1
ATOM 875 C C . ASP A 1 109 ? 25.703 0.672 -16.000 1.00 98.00 109 ASP A C 1
ATOM 877 O O . ASP A 1 109 ? 25.233 1.819 -16.020 1.00 98.00 109 ASP A O 1
ATOM 881 N N . PHE A 1 110 ? 25.205 -0.277 -15.200 1.00 98.31 110 PHE A N 1
ATOM 882 C CA . PHE A 1 110 ? 23.998 -0.146 -14.393 1.00 98.31 110 PHE A CA 1
ATOM 883 C C . PHE A 1 110 ? 24.186 -0.639 -12.953 1.00 98.31 110 PHE A C 1
ATOM 885 O O . PHE A 1 110 ? 24.936 -1.563 -12.659 1.00 98.31 110 PHE A O 1
ATOM 892 N N . ASN A 1 111 ? 23.424 -0.046 -12.037 1.00 97.56 111 ASN A N 1
ATOM 893 C CA . ASN A 1 111 ? 23.252 -0.527 -10.672 1.00 97.56 111 ASN A CA 1
ATOM 894 C C . ASN A 1 111 ? 21.867 -1.156 -10.520 1.00 97.56 111 ASN A C 1
ATOM 896 O O . ASN A 1 111 ? 20.857 -0.507 -10.793 1.00 97.56 111 ASN A O 1
ATOM 900 N N . GLN A 1 112 ? 21.797 -2.394 -10.033 1.00 97.38 112 GLN A N 1
ATOM 901 C CA . GLN A 1 112 ? 20.522 -3.046 -9.725 1.00 97.38 112 GLN A CA 1
ATOM 902 C C . GLN A 1 112 ? 19.921 -2.515 -8.420 1.00 97.38 112 GLN A C 1
ATOM 904 O O . GLN A 1 112 ? 20.577 -2.518 -7.373 1.00 97.38 112 GLN A O 1
ATOM 909 N N . LEU A 1 113 ? 18.636 -2.166 -8.436 1.00 97.12 113 LEU A N 1
ATOM 910 C CA . LEU A 1 113 ? 17.902 -1.734 -7.248 1.00 97.12 113 LEU A CA 1
ATOM 911 C C . LEU A 1 113 ? 17.305 -2.968 -6.567 1.00 97.12 113 LEU A C 1
ATOM 913 O O . LEU A 1 113 ? 16.399 -3.624 -7.082 1.00 97.12 113 LEU A O 1
ATOM 917 N N . ARG A 1 114 ? 17.819 -3.304 -5.379 1.00 95.19 114 ARG A N 1
ATOM 918 C CA . ARG A 1 114 ? 17.479 -4.546 -4.662 1.00 95.19 114 ARG A CA 1
ATOM 919 C C . ARG A 1 114 ? 16.689 -4.264 -3.378 1.00 95.19 114 ARG A C 1
ATOM 921 O O . ARG A 1 114 ? 17.281 -4.250 -2.296 1.00 95.19 114 ARG A O 1
ATOM 928 N N . PRO A 1 115 ? 15.353 -4.109 -3.437 1.00 95.50 115 PRO A N 1
ATOM 929 C CA . PRO A 1 115 ? 14.564 -3.862 -2.239 1.00 95.50 115 PRO A CA 1
ATOM 930 C C . PRO A 1 115 ? 14.626 -5.050 -1.273 1.00 95.50 115 PRO A C 1
ATOM 932 O O . PRO A 1 115 ? 14.549 -6.227 -1.653 1.00 95.50 115 PRO A O 1
ATOM 935 N N . ASN A 1 116 ? 14.754 -4.736 0.017 1.00 95.12 116 ASN A N 1
ATOM 936 C CA . ASN A 1 116 ? 14.691 -5.733 1.082 1.00 95.12 116 ASN A CA 1
ATOM 937 C C . ASN A 1 116 ? 13.248 -6.231 1.303 1.00 95.12 116 ASN A C 1
ATOM 939 O O . ASN A 1 116 ? 12.285 -5.664 0.785 1.00 95.12 116 ASN A O 1
ATOM 943 N N . SER A 1 117 ? 13.082 -7.297 2.093 1.00 92.38 117 SER A N 1
ATOM 944 C CA . SER A 1 117 ? 11.765 -7.898 2.366 1.00 92.38 117 SER A CA 1
ATOM 945 C C . SER A 1 117 ? 10.753 -6.900 2.934 1.00 92.38 117 SER A C 1
ATOM 947 O O . SER A 1 117 ? 9.575 -6.959 2.591 1.00 92.38 117 SER A O 1
ATOM 949 N N . GLY A 1 118 ? 11.215 -5.960 3.760 1.00 92.00 118 GLY A N 1
ATOM 950 C CA . GLY A 1 118 ? 10.391 -4.911 4.339 1.00 92.00 118 GLY A CA 1
ATOM 951 C C . GLY A 1 118 ? 9.855 -3.930 3.299 1.00 92.00 118 GLY A C 1
ATOM 952 O O . GLY A 1 118 ? 8.679 -3.586 3.365 1.00 92.00 118 GLY A O 1
ATOM 953 N N . ILE A 1 119 ? 10.687 -3.502 2.349 1.00 94.88 119 ILE A N 1
ATOM 954 C CA . ILE A 1 119 ? 10.283 -2.609 1.251 1.00 94.88 119 ILE A CA 1
ATOM 955 C C . ILE A 1 119 ? 9.362 -3.355 0.280 1.00 94.88 119 ILE A C 1
ATOM 957 O O . ILE A 1 119 ? 8.325 -2.826 -0.103 1.00 94.88 119 ILE A O 1
ATOM 961 N N . ARG A 1 120 ? 9.669 -4.618 -0.052 1.00 93.88 120 ARG A N 1
ATOM 962 C CA . ARG A 1 120 ? 8.796 -5.440 -0.911 1.00 93.88 120 ARG A CA 1
ATOM 963 C C . ARG A 1 120 ? 7.390 -5.610 -0.344 1.00 93.88 120 ARG A C 1
ATOM 965 O O . ARG A 1 120 ? 6.447 -5.647 -1.123 1.00 93.88 120 ARG A O 1
ATOM 972 N N . GLY A 1 121 ? 7.248 -5.688 0.981 1.00 89.25 121 GLY A N 1
ATOM 973 C CA . GLY A 1 121 ? 5.939 -5.706 1.636 1.00 89.25 121 GLY A CA 1
ATOM 974 C C . GLY A 1 121 ? 5.156 -4.400 1.460 1.00 89.25 121 GLY A C 1
ATOM 975 O O . GLY A 1 121 ? 3.950 -4.451 1.264 1.00 89.25 121 GLY A O 1
ATOM 976 N N . LEU A 1 122 ? 5.833 -3.244 1.475 1.00 90.56 122 LEU A N 1
ATOM 977 C CA . LEU A 1 122 ? 5.196 -1.950 1.192 1.00 90.56 122 LEU A CA 1
ATOM 978 C C . LEU A 1 122 ? 4.786 -1.845 -0.282 1.00 90.56 122 LEU A C 1
ATOM 980 O O . LEU A 1 122 ? 3.663 -1.457 -0.571 1.00 90.56 122 LEU A O 1
ATOM 984 N N . MET A 1 123 ? 5.651 -2.273 -1.208 1.00 92.62 123 MET A N 1
ATOM 985 C CA . MET A 1 123 ? 5.300 -2.334 -2.632 1.00 92.62 123 MET A CA 1
ATOM 986 C C . MET A 1 123 ? 4.144 -3.300 -2.899 1.00 92.62 123 MET A C 1
ATOM 988 O O . MET A 1 123 ? 3.266 -2.977 -3.684 1.00 92.62 123 MET A O 1
ATOM 992 N N . ALA A 1 124 ? 4.091 -4.451 -2.217 1.00 88.56 124 ALA A N 1
ATOM 993 C CA . ALA A 1 124 ? 2.960 -5.374 -2.326 1.00 88.56 124 ALA A CA 1
ATOM 994 C C . ALA A 1 124 ? 1.654 -4.704 -1.885 1.00 88.56 124 ALA A C 1
ATOM 996 O O . ALA A 1 124 ? 0.650 -4.823 -2.574 1.00 88.56 124 ALA A O 1
ATOM 997 N N . ALA A 1 125 ? 1.682 -3.964 -0.771 1.00 85.56 125 ALA A N 1
ATOM 998 C CA . ALA A 1 125 ? 0.523 -3.222 -0.287 1.00 85.56 125 ALA A CA 1
ATOM 999 C C . ALA A 1 125 ? 0.089 -2.109 -1.254 1.00 85.56 125 ALA A C 1
ATOM 1001 O O . ALA A 1 125 ? -1.108 -1.887 -1.400 1.00 85.56 125 ALA A O 1
ATOM 1002 N N . ALA A 1 126 ? 1.033 -1.446 -1.926 1.00 89.25 126 ALA A N 1
ATOM 1003 C CA . ALA A 1 126 ? 0.737 -0.442 -2.946 1.00 89.25 126 ALA A CA 1
ATOM 1004 C C . ALA A 1 126 ? 0.213 -1.058 -4.253 1.00 89.25 126 ALA A C 1
ATOM 1006 O O . ALA A 1 126 ? -0.649 -0.477 -4.903 1.00 89.25 126 ALA A O 1
ATOM 1007 N N . LEU A 1 127 ? 0.686 -2.251 -4.627 1.00 91.31 127 LEU A N 1
ATOM 1008 C CA . LEU A 1 127 ? 0.262 -2.944 -5.848 1.00 91.31 127 LEU A CA 1
ATOM 1009 C C . LEU A 1 127 ? -1.194 -3.417 -5.808 1.00 91.31 127 LEU A C 1
ATOM 1011 O O . LEU A 1 127 ? -1.826 -3.541 -6.856 1.00 91.31 127 LEU A O 1
ATOM 1015 N N . VAL A 1 128 ? -1.734 -3.637 -4.608 1.00 90.06 128 VAL A N 1
ATOM 1016 C CA . VAL A 1 128 ? -3.115 -4.083 -4.378 1.00 90.06 128 VAL A CA 1
ATOM 1017 C C . VAL A 1 128 ? -4.129 -3.298 -5.208 1.00 90.06 128 VAL A C 1
ATOM 1019 O O . VAL A 1 128 ? -5.025 -3.903 -5.789 1.00 90.06 128 VAL A O 1
ATOM 1022 N N . GLN A 1 129 ? -4.007 -1.969 -5.287 1.00 86.81 129 GLN A N 1
ATOM 1023 C CA . GLN A 1 129 ? -4.999 -1.152 -5.992 1.00 86.81 129 GLN A CA 1
ATOM 1024 C C . GLN A 1 129 ? -5.092 -1.481 -7.487 1.00 86.81 129 GLN A C 1
ATOM 1026 O O . GLN A 1 129 ? -6.184 -1.464 -8.046 1.00 86.81 129 GLN A O 1
ATOM 1031 N N . PHE A 1 130 ? -3.967 -1.833 -8.114 1.00 89.56 130 PHE A N 1
ATOM 1032 C CA . PHE A 1 130 ? -3.926 -2.218 -9.522 1.00 89.56 130 PHE A CA 1
ATOM 1033 C C . PHE A 1 130 ? -4.491 -3.630 -9.715 1.00 89.56 130 PHE A C 1
ATOM 1035 O O . PHE A 1 130 ? -5.207 -3.905 -10.674 1.00 89.56 130 PHE A O 1
ATOM 1042 N N . GLN A 1 131 ? -4.241 -4.511 -8.745 1.00 92.94 131 GLN A N 1
ATOM 1043 C CA . GLN A 1 131 ? -4.689 -5.902 -8.763 1.00 92.94 131 GLN A CA 1
ATOM 1044 C C . GLN A 1 131 ? -6.196 -6.057 -8.521 1.00 92.94 131 GLN A C 1
ATOM 1046 O O . GLN A 1 131 ? -6.783 -7.053 -8.933 1.00 92.94 131 GLN A O 1
ATOM 1051 N N . LEU A 1 132 ? -6.849 -5.091 -7.867 1.00 94.50 132 LEU A N 1
ATOM 1052 C CA . LEU A 1 132 ? -8.283 -5.145 -7.554 1.00 94.50 132 LEU A CA 1
ATOM 1053 C C . LEU A 1 132 ? -9.191 -5.171 -8.792 1.00 94.50 132 LEU A C 1
ATOM 1055 O O . LEU A 1 132 ? -10.323 -5.650 -8.689 1.00 94.50 132 LEU A O 1
ATOM 1059 N N . SER A 1 133 ? -8.710 -4.694 -9.938 1.00 90.81 133 SER A N 1
ATOM 1060 C CA . SER A 1 133 ? -9.444 -4.667 -11.211 1.00 90.81 133 SER A CA 1
ATOM 1061 C C . SER A 1 133 ? -8.738 -5.464 -12.312 1.00 90.81 133 SER A C 1
ATOM 1063 O O . SER A 1 133 ? -9.055 -5.302 -13.489 1.00 90.81 133 SER A O 1
ATOM 1065 N N . ASP A 1 134 ? -7.792 -6.330 -11.940 1.00 93.94 134 ASP A N 1
ATOM 1066 C CA . ASP A 1 134 ? -7.056 -7.169 -12.884 1.00 93.94 134 ASP A CA 1
ATOM 1067 C C . ASP A 1 134 ? -8.014 -8.073 -13.686 1.00 93.94 134 ASP A C 1
ATOM 1069 O O . ASP A 1 134 ? -8.979 -8.593 -13.110 1.00 93.94 134 ASP A O 1
ATOM 1073 N N . PRO A 1 135 ? -7.801 -8.289 -14.999 1.00 92.25 135 PRO A N 1
ATOM 1074 C CA . PRO A 1 135 ? -8.631 -9.202 -15.785 1.00 92.25 135 PRO A CA 1
ATOM 1075 C C . PRO A 1 135 ? -8.663 -10.635 -15.225 1.00 92.25 135 PRO A C 1
ATOM 1077 O O . PRO A 1 135 ? -9.698 -11.304 -15.338 1.00 92.25 135 PRO A O 1
ATOM 1080 N N . ASP A 1 136 ? -7.587 -11.107 -14.591 1.00 95.62 136 ASP A N 1
ATOM 1081 C CA . ASP A 1 136 ? -7.512 -12.427 -13.968 1.00 95.62 136 ASP A CA 1
ATOM 1082 C C . ASP A 1 136 ? -8.206 -12.440 -12.586 1.00 95.62 136 ASP A C 1
ATOM 1084 O O . ASP A 1 136 ? -7.753 -11.797 -11.632 1.00 95.62 136 ASP A O 1
ATOM 1088 N N . PRO A 1 137 ? -9.295 -13.215 -12.412 1.00 96.69 137 PRO A N 1
ATOM 1089 C CA . PRO A 1 137 ? -9.988 -13.319 -11.130 1.00 96.69 137 PRO A CA 1
ATOM 1090 C C . PRO A 1 137 ? -9.149 -13.951 -10.009 1.00 96.69 137 PRO A C 1
ATOM 1092 O O . PRO A 1 137 ? -9.506 -13.798 -8.839 1.00 96.69 137 PRO A O 1
ATOM 1095 N N . ALA A 1 138 ? -8.070 -14.678 -10.311 1.00 96.56 138 ALA A N 1
ATOM 1096 C CA . ALA A 1 138 ? -7.144 -15.169 -9.292 1.00 96.56 138 ALA A CA 1
ATOM 1097 C C . ALA A 1 138 ? -6.345 -14.014 -8.667 1.00 96.56 138 ALA A C 1
ATOM 1099 O O . ALA A 1 138 ? -6.287 -13.913 -7.441 1.00 96.56 138 ALA A O 1
ATOM 1100 N N . ILE A 1 139 ? -5.839 -13.091 -9.493 1.00 94.62 139 ILE A N 1
ATOM 1101 C CA . ILE A 1 139 ? -5.095 -11.904 -9.042 1.00 94.62 139 ILE A CA 1
ATOM 1102 C C . ILE A 1 139 ? -5.989 -11.010 -8.179 1.00 94.62 139 ILE A C 1
ATOM 1104 O O . ILE A 1 139 ? -5.589 -10.592 -7.089 1.00 94.62 139 ILE A O 1
ATOM 1108 N N . ARG A 1 140 ? -7.245 -10.803 -8.595 1.00 96.75 140 ARG A N 1
ATOM 1109 C CA . ARG A 1 140 ? -8.214 -10.039 -7.793 1.00 96.75 140 ARG A CA 1
ATOM 1110 C C . ARG A 1 140 ? -8.459 -10.670 -6.421 1.00 96.75 140 ARG A C 1
ATOM 1112 O O . ARG A 1 140 ? -8.507 -9.957 -5.421 1.00 96.75 140 ARG A O 1
ATOM 1119 N N . ARG A 1 141 ? -8.591 -12.001 -6.337 1.00 96.62 141 ARG A N 1
ATOM 1120 C CA . ARG A 1 141 ? -8.755 -12.713 -5.052 1.00 96.62 141 ARG A CA 1
ATOM 1121 C C . ARG A 1 141 ? -7.526 -12.559 -4.155 1.00 96.62 141 ARG A C 1
ATOM 1123 O O . ARG A 1 141 ? -7.681 -12.290 -2.962 1.00 96.62 141 ARG A O 1
ATOM 1130 N N . ASP A 1 142 ? -6.328 -12.680 -4.716 1.00 93.38 142 ASP A N 1
ATOM 1131 C CA . ASP A 1 142 ? -5.076 -12.514 -3.972 1.00 93.38 142 ASP A CA 1
ATOM 1132 C C . ASP A 1 142 ? -4.908 -11.085 -3.428 1.00 93.38 142 ASP A C 1
ATOM 1134 O O . ASP A 1 142 ? -4.434 -10.903 -2.298 1.00 93.38 142 ASP A O 1
ATOM 1138 N N . ALA A 1 143 ? -5.381 -10.071 -4.163 1.00 94.31 143 ALA A N 1
ATOM 1139 C CA . ALA A 1 143 ? -5.430 -8.689 -3.686 1.00 94.31 143 ALA A CA 1
ATOM 1140 C C . ALA A 1 143 ? -6.300 -8.551 -2.423 1.00 94.31 143 ALA A C 1
ATOM 1142 O O . ALA A 1 143 ? -5.870 -7.949 -1.436 1.00 94.31 143 ALA A O 1
ATOM 1143 N N . LEU A 1 144 ? -7.486 -9.176 -2.398 1.00 95.75 144 LEU A N 1
ATOM 1144 C CA . LEU A 1 144 ? -8.373 -9.157 -1.225 1.00 95.75 144 LEU A CA 1
ATOM 1145 C C . LEU A 1 144 ? -7.742 -9.841 -0.010 1.00 95.75 144 LEU A C 1
ATOM 1147 O O . LEU A 1 144 ? -7.818 -9.317 1.103 1.00 95.75 144 LEU A O 1
ATOM 1151 N N . VAL A 1 145 ? -7.075 -10.981 -0.212 1.00 93.38 145 VAL A N 1
ATOM 1152 C CA . VAL A 1 145 ? -6.340 -11.675 0.861 1.00 93.38 145 VAL A CA 1
ATOM 1153 C C . VAL A 1 145 ? -5.205 -10.800 1.398 1.00 93.38 145 VAL A C 1
ATOM 1155 O O . VAL A 1 145 ? -4.951 -10.780 2.607 1.00 93.38 145 VAL A O 1
ATOM 1158 N N . THR A 1 146 ? -4.523 -10.067 0.520 1.00 90.75 146 THR A N 1
ATOM 1159 C CA . THR A 1 146 ? -3.428 -9.165 0.894 1.00 90.75 146 THR A CA 1
ATOM 1160 C C . THR A 1 146 ? -3.932 -8.001 1.742 1.00 90.75 146 THR A C 1
ATOM 1162 O O . THR A 1 146 ? -3.396 -7.782 2.833 1.00 90.75 146 THR A O 1
ATOM 1165 N N . ILE A 1 147 ? -5.007 -7.330 1.315 1.00 92.25 147 ILE A N 1
ATOM 1166 C CA . ILE A 1 147 ? -5.674 -6.280 2.103 1.00 92.25 147 ILE A CA 1
ATOM 1167 C C . ILE A 1 147 ? -6.110 -6.834 3.460 1.00 92.25 147 ILE A C 1
ATOM 1169 O O . ILE A 1 147 ? -5.829 -6.233 4.490 1.00 92.25 147 ILE A O 1
ATOM 1173 N N . GLN A 1 148 ? -6.752 -8.004 3.501 1.00 91.00 148 GLN A N 1
ATOM 1174 C CA . GLN A 1 148 ? -7.247 -8.573 4.757 1.00 91.00 148 GLN A CA 1
ATOM 1175 C C . GLN A 1 148 ? -6.119 -8.852 5.767 1.00 91.00 148 GLN A C 1
ATOM 1177 O O . GLN A 1 148 ? -6.317 -8.722 6.975 1.00 91.00 148 GLN A O 1
ATOM 1182 N N . ARG A 1 149 ? -4.927 -9.233 5.292 1.00 87.94 149 ARG A N 1
ATOM 1183 C CA . ARG A 1 149 ? -3.751 -9.487 6.144 1.00 87.94 149 ARG A CA 1
ATOM 1184 C C . ARG A 1 149 ? -3.040 -8.215 6.595 1.00 87.94 149 ARG A C 1
ATOM 1186 O O . ARG A 1 149 ? -2.426 -8.224 7.660 1.00 87.94 149 ARG A O 1
ATOM 1193 N N . SER A 1 150 ? -3.067 -7.169 5.777 1.00 84.75 150 SER A N 1
ATOM 1194 C CA . SER A 1 150 ? -2.333 -5.924 6.003 1.00 84.75 150 SER A CA 1
ATOM 1195 C C . SER A 1 150 ? -3.204 -4.726 5.643 1.00 84.75 150 SER A C 1
ATOM 1197 O O . SER A 1 150 ? -2.876 -3.971 4.730 1.00 84.75 150 SER A O 1
ATOM 1199 N N . ALA A 1 151 ? -4.319 -4.586 6.358 1.00 87.88 151 ALA A N 1
ATOM 1200 C CA . ALA A 1 151 ? -5.308 -3.561 6.076 1.00 87.88 151 ALA A CA 1
ATOM 1201 C C . ALA A 1 151 ? -4.737 -2.165 6.349 1.00 87.88 151 ALA A C 1
ATOM 1203 O O . ALA A 1 151 ? -4.130 -1.931 7.398 1.00 87.88 151 ALA A O 1
ATOM 1204 N N . ASP A 1 152 ? -4.961 -1.254 5.409 1.00 87.38 152 ASP A N 1
ATOM 1205 C CA . ASP A 1 152 ? -4.520 0.133 5.476 1.00 87.38 152 ASP A CA 1
ATOM 1206 C C . ASP A 1 152 ? -5.637 1.071 4.993 1.00 87.38 152 ASP A C 1
ATOM 1208 O O . ASP A 1 152 ? -6.482 0.688 4.179 1.00 87.38 152 ASP A O 1
ATOM 1212 N N . ALA A 1 153 ? -5.645 2.312 5.485 1.00 89.62 153 ALA A N 1
ATOM 1213 C CA . ALA A 1 153 ? -6.632 3.315 5.089 1.00 89.62 153 ALA A CA 1
ATOM 1214 C C . ALA A 1 153 ? -6.586 3.618 3.579 1.00 89.62 153 ALA A C 1
ATOM 1216 O O . ALA A 1 153 ? -7.632 3.835 2.964 1.00 89.62 153 ALA A O 1
ATOM 1217 N N . SER A 1 154 ? -5.396 3.568 2.968 1.00 84.88 154 SER A N 1
ATOM 1218 C CA . SER A 1 154 ? -5.196 3.790 1.529 1.00 84.88 154 SER A CA 1
ATOM 1219 C C . SER A 1 154 ? -5.913 2.764 0.648 1.00 84.88 154 SER A C 1
ATOM 1221 O O . SER A 1 154 ? -6.245 3.067 -0.495 1.00 84.88 154 SER A O 1
ATOM 1223 N N . HIS A 1 155 ? -6.228 1.573 1.169 1.00 90.94 155 HIS A N 1
ATOM 1224 C CA . HIS A 1 155 ? -6.928 0.529 0.412 1.00 90.94 155 HIS A CA 1
ATOM 1225 C C . HIS A 1 155 ? -8.425 0.800 0.242 1.00 90.94 155 HIS A C 1
ATOM 1227 O O . HIS A 1 155 ? -9.047 0.213 -0.641 1.00 90.94 155 HIS A O 1
ATOM 1233 N N . LEU A 1 156 ? -9.018 1.678 1.057 1.00 93.06 156 LEU A N 1
ATOM 1234 C CA . LEU A 1 156 ? -10.467 1.888 1.097 1.00 93.06 156 LEU A CA 1
ATOM 1235 C C . LEU A 1 156 ? -11.016 2.446 -0.226 1.00 93.06 156 LEU A C 1
ATOM 1237 O O . LEU A 1 156 ? -11.993 1.922 -0.763 1.00 93.06 156 LEU A O 1
ATOM 1241 N N . ALA A 1 157 ? -10.399 3.506 -0.755 1.00 90.81 157 ALA A N 1
ATOM 1242 C CA . ALA A 1 157 ? -10.883 4.166 -1.966 1.00 90.81 157 ALA A CA 1
ATOM 1243 C C . ALA A 1 157 ? -10.730 3.282 -3.224 1.00 90.81 157 ALA A C 1
ATOM 1245 O O . ALA A 1 157 ? -11.732 3.107 -3.923 1.00 90.81 157 ALA A O 1
ATOM 1246 N N . PRO A 1 158 ? -9.571 2.639 -3.486 1.00 90.75 158 PRO A N 1
ATOM 1247 C CA . PRO A 1 158 ? -9.446 1.693 -4.594 1.00 90.75 158 PRO A CA 1
ATOM 1248 C C . PRO A 1 158 ? -10.379 0.486 -4.471 1.00 90.75 158 PRO A C 1
ATOM 1250 O O . PRO A 1 158 ? -10.983 0.066 -5.459 1.00 90.75 158 PRO A O 1
ATOM 1253 N N . LEU A 1 159 ? -10.557 -0.052 -3.257 1.00 95.75 159 LEU A N 1
ATOM 1254 C CA . LEU A 1 159 ? -11.484 -1.158 -3.023 1.00 95.75 159 LEU A CA 1
ATOM 1255 C C . LEU A 1 159 ? -12.911 -0.772 -3.411 1.00 95.75 159 LEU A C 1
ATOM 1257 O O . LEU A 1 159 ? -13.535 -1.508 -4.174 1.00 95.75 159 LEU A O 1
ATOM 1261 N N . ARG A 1 160 ? -13.389 0.399 -2.971 1.00 95.56 160 ARG A N 1
ATOM 1262 C CA . ARG A 1 160 ? -14.710 0.934 -3.340 1.00 95.56 160 ARG A CA 1
ATOM 1263 C C . ARG A 1 160 ? -14.872 1.098 -4.846 1.00 95.56 160 ARG A C 1
ATOM 1265 O O . ARG A 1 160 ? -15.870 0.637 -5.392 1.00 95.56 160 ARG A O 1
ATOM 1272 N N . ALA A 1 161 ? -13.882 1.695 -5.508 1.00 93.06 161 ALA A N 1
ATOM 1273 C CA . ALA A 1 161 ? -13.899 1.886 -6.957 1.00 93.06 161 ALA A CA 1
ATOM 1274 C C . ALA A 1 161 ? -13.976 0.553 -7.726 1.00 93.06 161 ALA A C 1
ATOM 1276 O O . ALA A 1 161 ? -14.568 0.490 -8.795 1.00 93.06 161 ALA A O 1
ATOM 1277 N N . SER A 1 162 ? -13.430 -0.530 -7.164 1.00 95.19 162 SER A N 1
ATOM 1278 C CA . SER A 1 162 ? -13.400 -1.846 -7.812 1.00 95.19 162 SER A CA 1
ATOM 1279 C C . SER A 1 162 ? -14.668 -2.702 -7.637 1.00 95.19 162 SER A C 1
ATOM 1281 O O . SER A 1 162 ? -14.728 -3.800 -8.197 1.00 95.19 162 SER A O 1
ATOM 1283 N N . ILE A 1 163 ? -15.645 -2.281 -6.821 1.00 96.69 163 ILE A N 1
ATOM 1284 C CA . ILE A 1 163 ? -16.832 -3.098 -6.490 1.00 96.69 163 ILE A CA 1
ATOM 1285 C C . ILE A 1 163 ? -17.853 -3.114 -7.629 1.00 96.69 163 ILE A C 1
ATOM 1287 O O . ILE A 1 163 ? -18.343 -4.185 -7.990 1.00 96.69 163 ILE A O 1
ATOM 1291 N N . GLU A 1 164 ? -18.192 -1.942 -8.175 1.00 94.81 164 GLU A N 1
ATOM 1292 C CA . GLU A 1 164 ? -19.303 -1.786 -9.126 1.00 94.81 164 GLU A CA 1
ATOM 1293 C C . GLU A 1 164 ? -19.091 -2.630 -10.395 1.00 94.81 164 GLU A C 1
ATOM 1295 O O . GLU A 1 164 ? -19.987 -3.377 -10.813 1.00 94.81 164 GLU A O 1
ATOM 1300 N N . ASP A 1 165 ? -17.861 -2.606 -10.912 1.00 92.31 165 ASP A N 1
ATOM 1301 C CA . ASP A 1 165 ? -17.452 -3.276 -12.149 1.00 92.31 165 ASP A CA 1
ATOM 1302 C C . ASP A 1 165 ? -17.064 -4.758 -11.962 1.00 92.31 165 ASP A C 1
ATOM 1304 O O . ASP A 1 165 ? -16.718 -5.443 -12.926 1.00 92.31 165 ASP A O 1
ATOM 1308 N N . GLU A 1 166 ? -17.130 -5.309 -10.742 1.00 97.69 166 GLU A N 1
ATOM 1309 C CA . GLU A 1 166 ? -16.711 -6.692 -10.487 1.00 97.69 166 GLU A CA 1
ATOM 1310 C C . GLU A 1 166 ? -17.707 -7.711 -11.056 1.00 97.69 166 GLU A C 1
ATOM 1312 O O . GLU A 1 166 ? -18.797 -7.897 -10.515 1.00 97.69 166 GLU A O 1
ATOM 1317 N N . ALA A 1 167 ? -17.330 -8.417 -12.120 1.00 95.81 167 ALA A N 1
ATOM 1318 C CA . ALA A 1 167 ? -18.204 -9.378 -12.788 1.00 95.81 167 ALA A CA 1
ATOM 1319 C C . ALA A 1 167 ? -18.432 -10.682 -11.997 1.00 95.81 167 ALA A C 1
ATOM 1321 O O . ALA A 1 167 ? -19.484 -11.306 -12.153 1.00 95.81 167 ALA A O 1
ATOM 1322 N N . ASP A 1 168 ? -17.471 -11.117 -11.174 1.00 98.19 168 ASP A N 1
ATOM 1323 C CA . ASP A 1 168 ? -17.594 -12.347 -10.383 1.00 98.19 168 ASP A CA 1
ATOM 1324 C C . ASP A 1 168 ? -18.381 -12.062 -9.085 1.00 98.19 168 ASP A C 1
ATOM 1326 O O . ASP A 1 168 ? -17.916 -11.295 -8.234 1.00 98.19 168 ASP A O 1
ATOM 1330 N N . PRO A 1 169 ? -19.568 -12.668 -8.887 1.00 97.88 169 PRO A N 1
ATOM 1331 C CA . PRO A 1 169 ? -20.417 -12.365 -7.737 1.00 97.88 169 PRO A CA 1
ATOM 1332 C C . PRO A 1 169 ? -19.789 -12.759 -6.391 1.00 97.88 169 PRO A C 1
ATOM 1334 O O . PRO A 1 169 ? -20.082 -12.120 -5.379 1.00 97.88 169 PRO A O 1
ATOM 1337 N N . GLU A 1 170 ? -18.918 -13.771 -6.348 1.00 98.00 170 GLU A N 1
ATOM 1338 C CA . GLU A 1 170 ? -18.235 -14.176 -5.112 1.00 98.00 170 GLU A CA 1
ATOM 1339 C C . GLU A 1 170 ? -17.122 -13.189 -4.747 1.00 98.00 170 GLU A C 1
ATOM 1341 O O . GLU A 1 170 ? -16.958 -12.827 -3.574 1.00 98.00 170 GLU A O 1
ATOM 1346 N N . ILE A 1 171 ? -16.377 -12.712 -5.750 1.00 98.25 171 ILE A N 1
ATOM 1347 C CA . ILE A 1 171 ? -15.355 -11.674 -5.553 1.00 98.25 171 ILE A CA 1
ATOM 1348 C C . ILE A 1 171 ? -16.025 -10.364 -5.145 1.00 98.25 171 ILE A C 1
ATOM 1350 O O . ILE A 1 171 ? -15.556 -9.716 -4.211 1.00 98.25 171 ILE A O 1
ATOM 1354 N N . ARG A 1 172 ? -17.150 -10.002 -5.771 1.00 98.38 172 ARG A N 1
ATOM 1355 C CA . ARG A 1 172 ? -17.922 -8.805 -5.415 1.00 98.38 172 ARG A CA 1
ATOM 1356 C C . ARG A 1 172 ? -18.371 -8.846 -3.956 1.00 98.38 172 ARG A C 1
ATOM 1358 O O . ARG A 1 172 ? -18.079 -7.916 -3.211 1.00 98.38 172 ARG A O 1
ATOM 1365 N N . ALA A 1 173 ? -18.984 -9.947 -3.519 1.00 96.88 173 ALA A N 1
ATOM 1366 C CA . ALA A 1 173 ? -19.393 -10.116 -2.124 1.00 96.88 173 ALA A CA 1
ATOM 1367 C C .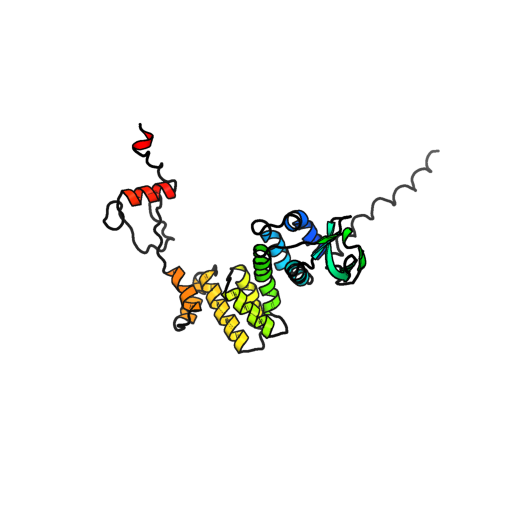 ALA A 1 173 ? -18.198 -10.021 -1.155 1.00 96.88 173 ALA A C 1
ATOM 1369 O O . ALA A 1 173 ? -18.303 -9.430 -0.079 1.00 96.88 173 ALA A O 1
ATOM 1370 N N . SER A 1 174 ? -17.040 -10.556 -1.552 1.00 96.75 174 SER A N 1
ATOM 1371 C CA . SER A 1 174 ? -15.799 -10.455 -0.774 1.00 96.75 174 SER A CA 1
ATOM 1372 C C . SER A 1 174 ? -15.274 -9.016 -0.697 1.00 96.75 174 SER A C 1
ATOM 1374 O O . SER A 1 174 ? -14.907 -8.569 0.390 1.00 96.75 174 SER A O 1
ATOM 1376 N N . LYS A 1 175 ? -15.285 -8.268 -1.810 1.00 97.94 175 LYS A N 1
ATOM 1377 C CA . LYS A 1 175 ? -14.922 -6.842 -1.855 1.00 97.94 175 LYS A CA 1
ATOM 1378 C C . LYS A 1 175 ? -15.833 -6.009 -0.963 1.00 97.94 175 LYS A C 1
ATOM 1380 O O . LYS A 1 175 ? -15.343 -5.240 -0.148 1.00 97.94 175 LYS A O 1
ATOM 1385 N N . GLU A 1 176 ? -17.143 -6.202 -1.070 1.00 97.25 176 GLU A N 1
ATOM 1386 C CA . GLU A 1 176 ? -18.140 -5.493 -0.268 1.00 97.25 176 GLU A CA 1
ATOM 1387 C C . GLU A 1 176 ? -18.025 -5.812 1.230 1.00 97.25 176 GLU A C 1
ATOM 1389 O O . GLU A 1 176 ? -18.190 -4.931 2.074 1.00 97.25 176 GLU A O 1
ATOM 1394 N N . LYS A 1 177 ? -17.750 -7.069 1.600 1.00 96.38 177 LYS A N 1
ATOM 1395 C CA . LYS A 1 177 ? -17.489 -7.418 3.002 1.00 96.38 177 LYS A CA 1
ATOM 1396 C C . LYS A 1 177 ? -16.218 -6.728 3.496 1.00 96.38 177 LYS A C 1
ATOM 1398 O O . LYS A 1 177 ? -16.221 -6.136 4.573 1.00 96.38 177 LYS A O 1
ATOM 1403 N N . LEU A 1 178 ? -15.140 -6.797 2.719 1.00 96.75 178 LEU A N 1
ATOM 1404 C CA . LEU A 1 178 ? -13.856 -6.210 3.084 1.00 96.75 178 LEU A CA 1
ATOM 1405 C C . LEU A 1 178 ? -13.927 -4.681 3.178 1.00 96.75 178 LEU A C 1
ATOM 1407 O O . LEU A 1 178 ? -13.351 -4.103 4.093 1.00 96.75 178 LEU A O 1
ATOM 1411 N N . GLU A 1 179 ? -14.690 -4.038 2.297 1.00 97.38 179 GLU A N 1
ATOM 1412 C CA . GLU A 1 179 ? -14.956 -2.599 2.321 1.00 97.38 179 GLU A CA 1
ATOM 1413 C C . GLU A 1 179 ? -15.618 -2.180 3.634 1.00 97.38 179 GLU A C 1
ATOM 1415 O O . GLU A 1 179 ? -15.162 -1.222 4.261 1.00 97.38 179 GLU A O 1
ATOM 1420 N N . ARG A 1 180 ? -16.606 -2.942 4.117 1.00 97.38 180 ARG A N 1
ATOM 1421 C CA . ARG A 1 180 ? -17.229 -2.690 5.424 1.00 97.38 180 ARG A CA 1
ATOM 1422 C C . ARG A 1 180 ? -16.217 -2.835 6.553 1.00 97.38 180 ARG A C 1
ATOM 1424 O O . ARG A 1 180 ? -16.133 -1.959 7.409 1.00 97.38 180 ARG A O 1
ATOM 1431 N N . LEU A 1 181 ? -15.410 -3.899 6.546 1.00 96.62 181 LEU A N 1
ATOM 1432 C CA . LEU A 1 181 ? -14.378 -4.108 7.570 1.00 96.62 181 LEU A CA 1
ATOM 1433 C C . LEU A 1 181 ? -13.363 -2.955 7.605 1.00 96.62 181 LEU A C 1
ATOM 1435 O O . LEU A 1 181 ? -13.043 -2.456 8.685 1.00 96.62 181 LEU A O 1
ATOM 1439 N N . LEU A 1 182 ? -12.891 -2.499 6.442 1.00 96.44 182 LEU A N 1
ATOM 1440 C CA . LEU A 1 182 ? -11.976 -1.360 6.344 1.00 96.44 182 LEU A CA 1
ATOM 1441 C C . LEU A 1 182 ? -12.659 -0.051 6.750 1.00 96.44 182 LEU A C 1
ATOM 1443 O O . LEU A 1 182 ? -12.036 0.754 7.436 1.00 96.44 182 LEU A O 1
ATOM 1447 N N . THR A 1 183 ? -13.933 0.151 6.406 1.00 97.69 183 THR A N 1
ATOM 1448 C CA . THR A 1 183 ? -14.708 1.318 6.850 1.00 97.69 183 THR A CA 1
ATOM 1449 C C . THR A 1 183 ? -14.769 1.380 8.371 1.00 97.69 183 THR A C 1
ATOM 1451 O O . THR A 1 183 ? -14.507 2.428 8.951 1.00 97.69 183 THR A O 1
ATOM 1454 N N . ILE A 1 184 ? -15.017 0.260 9.049 1.00 96.38 184 ILE A N 1
ATOM 1455 C CA . ILE A 1 184 ? -15.059 0.207 10.518 1.00 96.38 184 ILE A CA 1
ATOM 1456 C C . ILE A 1 184 ? -13.719 0.626 11.138 1.00 96.38 184 ILE A C 1
ATOM 1458 O O . ILE A 1 184 ? -13.696 1.374 12.125 1.00 96.38 184 ILE A O 1
ATOM 1462 N N . SER A 1 185 ? -12.609 0.157 10.566 1.00 94.25 185 SER A N 1
ATOM 1463 C CA . SER A 1 185 ? -11.261 0.421 11.074 1.00 94.25 185 SER A CA 1
ATOM 1464 C C . SER A 1 185 ? -10.731 1.816 10.730 1.00 94.25 185 SER A C 1
ATOM 1466 O O . SER A 1 185 ? -10.105 2.437 11.589 1.00 94.25 185 SER A O 1
ATOM 1468 N N . PHE A 1 186 ? -10.980 2.304 9.514 1.00 94.75 186 PHE A N 1
ATOM 1469 C CA . PHE A 1 186 ? -10.289 3.463 8.932 1.00 94.75 186 PHE A CA 1
ATOM 1470 C C . PHE A 1 186 ? -11.213 4.562 8.396 1.00 94.75 186 PHE A C 1
ATOM 1472 O O . PHE A 1 186 ? -10.719 5.598 7.965 1.00 94.75 186 PHE A O 1
ATOM 1479 N N . GLY A 1 187 ? -12.533 4.361 8.397 1.00 93.88 187 GLY A N 1
ATOM 1480 C CA . GLY A 1 187 ? -13.483 5.378 7.954 1.00 93.88 187 GLY A CA 1
ATOM 1481 C C . GLY A 1 187 ? -13.364 6.663 8.777 1.00 93.88 187 GLY A C 1
ATOM 1482 O O . GLY A 1 187 ? -13.195 6.618 9.994 1.00 93.88 187 GLY A O 1
ATOM 1483 N N . GLU A 1 188 ? -13.460 7.812 8.112 1.00 92.19 188 GLU A N 1
ATOM 1484 C CA . GLU A 1 188 ? -13.418 9.123 8.775 1.00 92.19 188 GLU A CA 1
ATOM 1485 C C . GLU A 1 188 ? -14.801 9.566 9.273 1.00 92.19 188 GLU A C 1
ATOM 1487 O O . GLU A 1 188 ? -14.908 10.226 10.305 1.00 92.19 188 GLU A O 1
ATOM 1492 N N . ASP A 1 189 ? -15.863 9.176 8.562 1.00 94.00 189 ASP A N 1
ATOM 1493 C CA . ASP A 1 189 ? -17.244 9.505 8.911 1.00 94.00 189 ASP A CA 1
ATOM 1494 C C . ASP A 1 189 ? -17.810 8.527 9.949 1.00 94.00 189 ASP A C 1
ATOM 1496 O O . ASP A 1 189 ? -17.897 7.320 9.715 1.00 94.00 189 ASP A O 1
ATOM 1500 N N . GLU A 1 190 ? -18.214 9.050 11.106 1.00 92.25 190 GLU A N 1
ATOM 1501 C CA . GLU A 1 190 ? -18.735 8.239 12.208 1.00 92.25 190 GLU A CA 1
ATOM 1502 C C . GLU A 1 190 ? -20.029 7.508 11.827 1.00 92.25 190 GLU A C 1
ATOM 1504 O O . GLU A 1 190 ? -20.192 6.341 12.187 1.00 92.25 190 GLU A O 1
ATOM 1509 N N . ALA A 1 191 ? -20.919 8.150 11.063 1.00 95.38 191 ALA A N 1
ATOM 1510 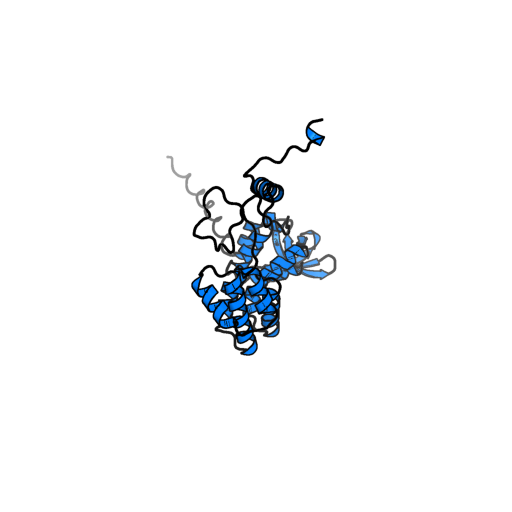C CA . ALA A 1 191 ? -22.173 7.533 10.643 1.00 95.38 191 ALA A CA 1
ATOM 1511 C C . ALA A 1 191 ? -21.918 6.315 9.740 1.00 95.38 191 ALA A C 1
ATOM 1513 O O . ALA A 1 191 ? -22.405 5.226 10.040 1.00 95.38 191 ALA A O 1
ATOM 1514 N N . ALA A 1 192 ? -21.057 6.451 8.728 1.00 95.50 192 ALA A N 1
ATOM 1515 C CA . ALA A 1 192 ? -20.657 5.348 7.856 1.00 95.50 192 ALA A CA 1
ATOM 1516 C C . ALA A 1 192 ? -20.011 4.184 8.625 1.00 95.50 192 ALA A C 1
ATOM 1518 O O . ALA A 1 192 ? -20.238 3.016 8.302 1.00 95.50 192 ALA A O 1
ATOM 1519 N N . ARG A 1 193 ? -19.225 4.474 9.670 1.00 96.50 193 ARG A N 1
ATOM 1520 C CA . ARG A 1 193 ? -18.655 3.429 10.537 1.00 96.50 193 ARG A CA 1
ATOM 1521 C C . ARG A 1 193 ? -19.732 2.684 11.313 1.00 96.50 193 ARG A C 1
ATOM 1523 O O . ARG A 1 193 ? -19.665 1.461 11.401 1.00 96.50 193 ARG A O 1
ATOM 1530 N N . LEU A 1 194 ? -20.700 3.398 11.885 1.00 95.38 194 LEU A N 1
ATOM 1531 C CA . LEU A 1 194 ? -21.806 2.794 12.631 1.00 95.38 194 LEU A CA 1
ATOM 1532 C C . LEU A 1 194 ? -22.697 1.946 11.720 1.00 95.38 194 LEU A C 1
ATOM 1534 O O . LEU A 1 194 ? -23.054 0.830 12.097 1.00 95.38 194 LEU A O 1
ATOM 1538 N N . ASP A 1 195 ? -22.993 2.433 10.517 1.00 96.88 195 ASP A N 1
ATOM 1539 C CA . ASP A 1 195 ? -23.746 1.685 9.510 1.00 96.88 195 ASP A CA 1
ATOM 1540 C C . ASP A 1 195 ? -23.007 0.396 9.123 1.00 96.88 195 ASP A C 1
ATOM 1542 O O . ASP A 1 195 ? -23.591 -0.688 9.177 1.00 96.88 195 ASP A O 1
ATOM 1546 N N . ALA A 1 196 ? -21.695 0.471 8.874 1.00 96.62 196 ALA A N 1
ATOM 1547 C CA . ALA A 1 196 ? -20.880 -0.709 8.592 1.00 96.62 196 ALA A CA 1
ATOM 1548 C C . ALA A 1 196 ? -20.866 -1.718 9.760 1.00 96.62 196 ALA A C 1
ATOM 1550 O O . ALA A 1 196 ? -20.964 -2.922 9.523 1.00 96.62 196 ALA A O 1
ATOM 1551 N N . ILE A 1 197 ? -20.789 -1.258 11.019 1.00 95.50 197 ILE A N 1
ATOM 1552 C CA . ILE A 1 197 ? -20.883 -2.131 12.208 1.00 95.50 197 ILE A CA 1
ATOM 1553 C C . ILE A 1 197 ? -22.245 -2.834 12.267 1.00 95.50 197 ILE A C 1
ATOM 1555 O O . ILE A 1 197 ? -22.309 -4.026 12.578 1.00 95.50 197 ILE A O 1
ATOM 1559 N N . ASN A 1 198 ? -23.332 -2.115 11.984 1.00 95.12 198 ASN A N 1
ATOM 1560 C CA . ASN A 1 198 ? -24.678 -2.683 12.008 1.00 95.12 198 ASN A CA 1
ATOM 1561 C C . ASN A 1 198 ? -24.852 -3.757 10.926 1.00 95.12 198 ASN A C 1
ATOM 1563 O O . ASN A 1 198 ? -25.363 -4.840 11.229 1.00 95.12 198 ASN A O 1
ATOM 1567 N N . ASP A 1 199 ? -24.358 -3.497 9.714 1.00 94.19 199 ASP A N 1
ATOM 1568 C CA . ASP A 1 199 ? -24.398 -4.424 8.577 1.00 94.19 199 ASP A CA 1
ATOM 1569 C C . ASP A 1 199 ? -23.737 -5.777 8.881 1.00 94.19 199 ASP A C 1
ATOM 1571 O O . ASP A 1 199 ? -24.245 -6.826 8.482 1.00 94.19 199 ASP A O 1
ATOM 1575 N N . ILE A 1 200 ? -22.615 -5.776 9.610 1.00 92.94 200 ILE A N 1
ATOM 1576 C CA . ILE A 1 200 ? -21.846 -6.996 9.916 1.00 92.94 200 ILE A CA 1
ATOM 1577 C C . ILE A 1 200 ? -22.159 -7.604 11.292 1.00 92.94 200 ILE A C 1
ATOM 1579 O O . ILE A 1 200 ? -21.543 -8.595 11.684 1.00 92.94 200 ILE A O 1
ATOM 1583 N N . SER A 1 201 ? -23.129 -7.058 12.030 1.00 87.19 201 SER A N 1
ATOM 1584 C CA . SER A 1 201 ? -23.436 -7.454 13.416 1.00 87.19 201 SER A CA 1
ATOM 1585 C C . SER A 1 201 ? -23.834 -8.930 13.595 1.00 87.19 201 SER A C 1
ATOM 1587 O O . SER A 1 201 ? -23.620 -9.505 14.665 1.00 87.19 201 SER A O 1
ATOM 1589 N N . GLY A 1 202 ? -24.396 -9.558 12.557 1.00 88.19 202 GLY A N 1
ATOM 1590 C CA . GLY A 1 202 ? -24.766 -10.977 12.548 1.00 88.19 202 GLY A CA 1
ATOM 1591 C C . GLY A 1 202 ? -23.656 -11.933 12.092 1.00 88.19 202 GLY A C 1
ATOM 1592 O O . GLY A 1 202 ? -23.828 -13.149 12.206 1.00 88.19 202 GLY A O 1
ATOM 1593 N N . ASP A 1 203 ? -22.537 -11.422 11.572 1.00 91.31 203 ASP A N 1
ATOM 1594 C CA . ASP A 1 203 ? -21.445 -12.245 11.051 1.00 91.31 203 ASP A CA 1
ATOM 1595 C C . ASP A 1 203 ? -20.492 -12.671 12.185 1.00 91.31 203 ASP A C 1
ATOM 1597 O O . ASP A 1 203 ? -19.898 -11.861 12.896 1.00 91.31 203 ASP A O 1
ATOM 1601 N N . ILE A 1 204 ? -20.351 -13.985 12.371 1.00 91.81 204 ILE A N 1
ATOM 1602 C CA . ILE A 1 204 ? -19.525 -14.591 13.426 1.00 91.81 204 ILE A CA 1
ATOM 1603 C C . ILE A 1 204 ? -18.104 -14.934 12.967 1.00 91.81 204 ILE A C 1
ATOM 1605 O O . ILE A 1 204 ? -17.356 -15.553 13.736 1.00 91.81 204 ILE A O 1
ATOM 1609 N N . ALA A 1 205 ? -17.742 -14.584 11.734 1.00 93.56 205 ALA A N 1
ATOM 1610 C CA . ALA A 1 205 ? -16.442 -14.874 11.158 1.00 93.56 205 ALA A CA 1
ATOM 1611 C C . ALA A 1 205 ? -15.286 -14.243 11.960 1.00 93.56 205 ALA A C 1
ATOM 1613 O O . ALA A 1 205 ? -15.429 -13.258 12.691 1.00 93.56 205 ALA A O 1
ATOM 1614 N N . LEU A 1 206 ? -14.111 -14.871 11.862 1.00 92.62 206 LEU A N 1
ATOM 1615 C CA . LEU A 1 206 ? -12.935 -14.485 12.646 1.00 92.62 206 LEU A CA 1
ATOM 1616 C C . LEU A 1 206 ? -12.430 -13.083 12.284 1.00 92.62 206 LEU A C 1
ATOM 1618 O O . LEU A 1 206 ? -11.975 -12.360 13.165 1.00 92.62 206 LEU A O 1
ATOM 1622 N N . ASP A 1 207 ? -12.528 -12.710 11.013 1.00 90.88 207 ASP A N 1
ATOM 1623 C CA . ASP A 1 207 ? -12.143 -11.397 10.498 1.00 90.88 207 ASP A CA 1
ATOM 1624 C C . ASP A 1 207 ? -13.015 -10.278 11.074 1.00 90.88 207 ASP A C 1
ATOM 1626 O O . ASP A 1 207 ? -12.489 -9.297 11.589 1.00 90.88 207 ASP A O 1
ATOM 1630 N N . VAL A 1 208 ? -14.331 -10.479 11.122 1.00 93.94 208 VAL A N 1
ATOM 1631 C CA . VAL A 1 208 ? -15.281 -9.560 11.761 1.00 93.94 208 VAL A CA 1
ATOM 1632 C C . VAL A 1 208 ? -14.939 -9.353 13.234 1.00 93.94 208 VAL A C 1
ATOM 1634 O O . VAL A 1 208 ? -14.823 -8.221 13.707 1.00 93.94 208 VAL A O 1
ATOM 1637 N N . ARG A 1 209 ? -14.701 -10.443 13.972 1.00 92.69 209 ARG A N 1
ATOM 1638 C CA . ARG A 1 209 ? -14.280 -10.353 15.379 1.00 92.69 209 ARG A CA 1
ATOM 1639 C C . ARG A 1 209 ? -12.952 -9.616 15.524 1.00 92.69 209 ARG A C 1
ATOM 1641 O O . ARG A 1 209 ? -12.802 -8.822 16.450 1.00 92.69 209 ARG A O 1
ATOM 1648 N N . ALA A 1 210 ? -11.996 -9.872 14.633 1.00 91.50 210 ALA A N 1
ATOM 1649 C CA . ALA A 1 210 ? -10.706 -9.194 14.633 1.00 91.50 210 ALA A CA 1
ATOM 1650 C C . ALA A 1 210 ? -10.850 -7.684 14.386 1.00 91.50 210 ALA A C 1
ATOM 1652 O O . ALA A 1 210 ? -10.158 -6.912 15.043 1.00 91.50 210 ALA A O 1
ATOM 1653 N N . THR A 1 211 ? -11.781 -7.263 13.526 1.00 93.06 211 THR A N 1
ATOM 1654 C CA . THR A 1 211 ? -12.092 -5.849 13.263 1.00 93.06 211 THR A CA 1
ATOM 1655 C C . THR A 1 211 ? -12.807 -5.170 14.437 1.00 93.06 211 THR A C 1
ATOM 1657 O O . THR A 1 211 ? -12.493 -4.027 14.764 1.00 93.06 211 THR A O 1
ATOM 1660 N N . LEU A 1 212 ? -13.741 -5.856 15.105 1.00 93.00 212 LEU A N 1
ATOM 1661 C CA . LEU A 1 212 ? -14.545 -5.273 16.190 1.00 93.00 212 LEU A CA 1
ATOM 1662 C C . LEU A 1 212 ? -13.833 -5.260 17.551 1.00 93.00 212 LEU A C 1
ATOM 1664 O O . LEU A 1 212 ? -14.011 -4.323 18.330 1.00 93.00 212 LEU A O 1
ATOM 1668 N N . ASN A 1 213 ? -13.015 -6.271 17.858 1.00 91.88 213 ASN A N 1
ATOM 1669 C CA . ASN A 1 213 ? -12.354 -6.400 19.162 1.00 91.88 213 ASN A CA 1
ATOM 1670 C C . ASN A 1 213 ? -11.529 -5.164 19.571 1.00 91.88 213 ASN A C 1
ATOM 1672 O O . ASN A 1 213 ? -11.632 -4.764 20.730 1.00 91.88 213 ASN A O 1
ATOM 1676 N N . PRO A 1 214 ? -10.731 -4.529 18.688 1.00 90.62 214 PRO A N 1
ATOM 1677 C CA . PRO A 1 214 ? -10.004 -3.308 19.027 1.00 90.62 214 PRO A CA 1
ATOM 1678 C C . PRO A 1 214 ? -10.904 -2.152 19.480 1.00 90.62 214 PRO A C 1
ATOM 1680 O O . PRO A 1 214 ? -10.486 -1.366 20.325 1.00 90.62 214 PRO A O 1
ATOM 1683 N N . LEU A 1 215 ? -12.141 -2.061 18.976 1.00 89.50 215 LEU A N 1
ATOM 1684 C CA . LEU A 1 215 ? -13.057 -0.953 19.280 1.00 89.50 215 LEU A CA 1
ATOM 1685 C C . LEU A 1 215 ? -13.576 -0.972 20.720 1.00 89.50 215 LEU A C 1
ATOM 1687 O O . LEU A 1 215 ? -13.951 0.068 21.255 1.00 89.50 215 LEU A O 1
ATOM 1691 N N . VAL A 1 216 ? -13.594 -2.146 21.354 1.00 89.81 216 VAL A N 1
ATOM 1692 C CA . VAL A 1 216 ? -14.0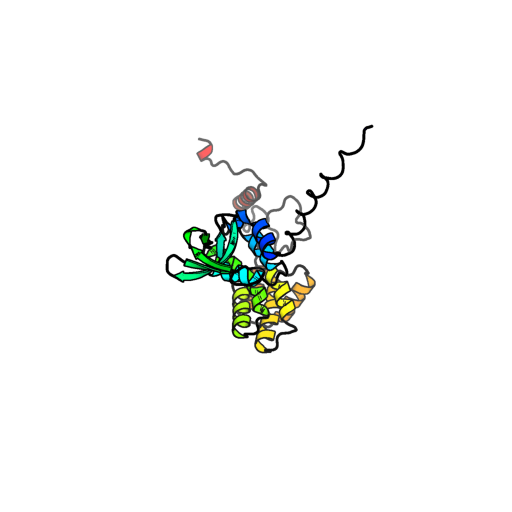51 -2.318 22.742 1.00 89.81 216 VAL A CA 1
ATOM 1693 C C . VAL A 1 216 ? -12.895 -2.372 23.742 1.00 89.81 216 VAL A C 1
ATOM 1695 O O . VAL A 1 216 ? -13.122 -2.502 24.947 1.00 89.81 216 VAL A O 1
ATOM 1698 N N . GLN A 1 217 ? -11.645 -2.282 23.276 1.00 91.38 217 GLN A N 1
ATOM 1699 C CA . GLN A 1 217 ? -10.492 -2.259 24.168 1.00 91.38 217 GLN A CA 1
ATOM 1700 C C . GLN A 1 217 ? -10.428 -0.933 24.921 1.00 91.38 217 GLN A C 1
ATOM 1702 O O . GLN A 1 217 ? -10.315 0.147 24.346 1.00 91.38 217 GLN A O 1
ATOM 1707 N N . THR A 1 218 ? -10.436 -1.018 26.247 1.00 91.88 218 THR A N 1
ATOM 1708 C CA . THR A 1 218 ? -10.223 0.145 27.104 1.00 91.88 218 THR A CA 1
ATOM 1709 C C . THR A 1 218 ? -8.735 0.358 27.338 1.00 91.88 218 THR A C 1
ATOM 1711 O O . THR A 1 218 ? -8.034 -0.565 27.757 1.00 91.88 218 THR A O 1
ATOM 1714 N N . ARG A 1 219 ? -8.271 1.597 27.182 1.00 89.75 219 ARG A N 1
ATOM 1715 C CA . ARG A 1 219 ? -6.949 2.033 27.645 1.00 89.75 219 ARG A CA 1
ATOM 1716 C C . ARG A 1 219 ? -7.091 3.006 28.805 1.00 89.75 219 ARG A C 1
ATOM 1718 O O . ARG A 1 219 ? -8.052 3.769 28.871 1.00 89.75 219 ARG A O 1
ATOM 1725 N N . ARG A 1 220 ? -6.119 3.000 29.713 1.00 91.62 220 ARG A N 1
ATOM 1726 C CA . ARG A 1 220 ? -6.025 4.021 30.760 1.00 91.62 220 ARG A CA 1
ATOM 1727 C C . ARG A 1 220 ? -5.303 5.231 30.178 1.00 91.62 220 ARG A C 1
ATOM 1729 O O . ARG A 1 220 ? -4.264 5.076 29.548 1.00 91.62 220 ARG A O 1
ATOM 1736 N N . LYS A 1 221 ? -5.855 6.422 30.385 1.00 90.06 221 LYS A N 1
ATOM 1737 C CA . LYS A 1 221 ? -5.272 7.691 29.945 1.00 90.06 221 LYS A CA 1
ATOM 1738 C C . LYS A 1 221 ? -5.378 8.689 31.086 1.00 90.06 221 LYS A C 1
ATOM 1740 O O . LYS A 1 221 ? -6.406 8.747 31.757 1.00 90.06 221 LYS A O 1
ATOM 1745 N N . VAL A 1 222 ? -4.315 9.452 31.301 1.00 90.38 222 VAL A N 1
ATOM 1746 C CA . VAL A 1 222 ? -4.332 10.607 32.196 1.00 90.38 222 VAL A CA 1
ATOM 1747 C C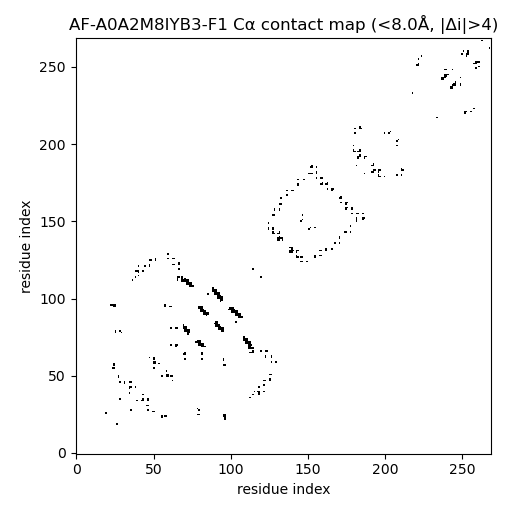 . VAL A 1 222 ? -4.513 11.872 31.363 1.00 90.38 222 VAL A C 1
ATOM 1749 O O . VAL A 1 222 ? -3.983 11.983 30.259 1.00 90.38 222 VAL A O 1
ATOM 1752 N N . VAL A 1 223 ? -5.302 12.810 31.873 1.00 87.62 223 VAL A N 1
ATOM 1753 C CA . VAL A 1 223 ? -5.547 14.113 31.250 1.00 87.62 223 VAL A CA 1
ATOM 1754 C C . VAL A 1 223 ? -5.325 15.202 32.288 1.00 87.62 223 VAL A C 1
ATOM 1756 O O . VAL A 1 223 ? -5.612 15.014 33.471 1.00 87.62 223 VAL A O 1
ATOM 1759 N N . ALA A 1 224 ? -4.787 16.339 31.856 1.00 83.56 224 ALA A N 1
ATOM 1760 C CA . ALA A 1 224 ? -4.666 17.506 32.715 1.00 83.56 224 ALA A CA 1
ATOM 1761 C C . ALA A 1 224 ? -6.029 18.208 32.818 1.00 83.56 224 ALA A C 1
ATOM 1763 O O . ALA A 1 224 ? -6.583 18.645 31.812 1.00 83.56 224 ALA A O 1
ATOM 1764 N N . GLY A 1 225 ? -6.559 18.343 34.034 1.00 85.25 225 GLY A N 1
ATOM 1765 C CA . GLY A 1 225 ? -7.849 18.993 34.267 1.00 85.25 225 GLY A CA 1
ATOM 1766 C C . GLY A 1 225 ? -9.044 18.076 33.999 1.00 85.25 225 GLY A C 1
ATOM 1767 O O . GLY A 1 225 ? -9.035 16.911 34.390 1.00 85.25 225 GLY A O 1
ATOM 1768 N N . ALA A 1 226 ? -10.102 18.626 33.400 1.00 86.31 226 ALA A N 1
ATOM 1769 C CA . ALA A 1 226 ? -11.328 17.886 33.111 1.00 86.31 226 ALA A CA 1
ATOM 1770 C C . ALA A 1 226 ? -11.158 16.953 31.901 1.00 86.31 226 ALA A C 1
ATOM 1772 O O . ALA A 1 226 ? -10.419 17.263 30.966 1.00 86.31 226 ALA A O 1
ATOM 1773 N N . ILE A 1 227 ? -11.881 15.831 31.903 1.00 87.12 227 ILE A N 1
ATOM 1774 C CA . ILE A 1 227 ? -11.902 14.910 30.764 1.00 87.12 227 ILE A CA 1
ATOM 1775 C C . ILE A 1 227 ? -12.603 15.594 29.578 1.00 87.12 227 ILE A C 1
ATOM 1777 O O . ILE A 1 227 ? -13.710 16.109 29.757 1.00 87.12 227 ILE A O 1
ATOM 1781 N N . PRO A 1 228 ? -11.990 15.631 28.377 1.00 87.88 228 PRO A N 1
ATOM 1782 C CA . PRO A 1 228 ? -12.633 16.196 27.196 1.00 87.88 228 PRO A CA 1
ATOM 1783 C C . PRO A 1 228 ? -13.952 15.486 26.876 1.00 87.88 228 PRO A C 1
ATOM 1785 O O . PRO A 1 228 ? -14.008 14.260 26.852 1.00 87.88 228 PRO A O 1
ATOM 1788 N N . ALA A 1 229 ? -14.999 16.253 26.561 1.00 86.31 229 ALA A N 1
ATOM 1789 C CA . ALA A 1 229 ? -16.322 15.706 26.236 1.00 86.31 229 ALA A CA 1
ATOM 1790 C C . ALA A 1 229 ? -16.342 14.829 24.968 1.00 86.31 229 ALA A C 1
ATOM 1792 O O . ALA A 1 229 ? -17.287 14.080 24.756 1.00 86.31 229 ALA A O 1
ATOM 1793 N N . SER A 1 230 ? -15.308 14.925 24.129 1.00 84.81 230 SER A N 1
ATOM 1794 C CA . SER A 1 230 ? -15.128 14.106 22.928 1.00 84.81 230 SER A CA 1
ATOM 1795 C C . SER A 1 230 ? -14.592 12.697 23.211 1.00 84.81 230 SER A C 1
ATOM 1797 O O . SER A 1 230 ? -14.480 11.900 22.286 1.00 84.81 230 SER A O 1
ATOM 1799 N N . GLU A 1 231 ? -14.181 12.388 24.444 1.00 86.81 231 GLU A N 1
ATOM 1800 C CA . GLU A 1 231 ? -13.650 11.067 24.798 1.00 86.81 231 GLU A CA 1
ATOM 1801 C C . GLU A 1 231 ? -14.791 10.093 25.134 1.00 86.81 231 GLU A C 1
ATOM 1803 O O . GLU A 1 231 ? -15.689 10.407 25.916 1.00 86.81 231 GLU A O 1
ATOM 1808 N N . ASN A 1 232 ? -14.724 8.867 24.606 1.00 87.69 232 ASN A N 1
ATOM 1809 C CA . ASN A 1 232 ? -15.628 7.782 24.994 1.00 87.69 232 ASN A CA 1
ATOM 1810 C C . ASN A 1 232 ? -15.160 7.156 26.323 1.00 87.69 232 ASN A C 1
ATOM 1812 O O . ASN A 1 232 ? -14.372 6.205 26.351 1.00 87.69 232 ASN A O 1
ATOM 1816 N N . VAL A 1 233 ? -15.587 7.740 27.443 1.00 91.19 233 VAL A N 1
ATOM 1817 C CA . VAL A 1 233 ? -15.130 7.351 28.784 1.00 91.19 233 VAL A CA 1
ATOM 1818 C C . VAL A 1 233 ? -15.864 6.105 29.276 1.00 91.19 233 VAL A C 1
ATOM 1820 O O . VAL A 1 233 ? -17.016 6.168 29.695 1.00 91.19 233 VAL A O 1
ATOM 1823 N N . ALA A 1 234 ? -15.160 4.973 29.324 1.00 91.56 234 ALA A N 1
ATOM 1824 C CA . ALA A 1 234 ? -15.702 3.744 29.907 1.00 91.56 234 ALA A CA 1
ATOM 1825 C C . ALA A 1 234 ? -15.832 3.817 31.441 1.00 91.56 234 ALA A C 1
ATOM 1827 O O . ALA A 1 234 ? -16.780 3.284 32.019 1.00 91.56 234 ALA A O 1
ATOM 1828 N N . ARG A 1 235 ? -14.851 4.432 32.119 1.00 91.38 235 ARG A N 1
ATOM 1829 C CA . ARG A 1 235 ? -14.813 4.563 33.583 1.00 91.38 235 ARG A CA 1
ATOM 1830 C C . ARG A 1 235 ? -13.819 5.635 34.027 1.00 91.38 235 ARG A C 1
ATOM 1832 O O . ARG A 1 235 ? -12.680 5.643 33.568 1.00 91.38 235 ARG A O 1
ATOM 1839 N N . GLU A 1 236 ? -14.207 6.452 35.002 1.00 91.56 236 GLU A N 1
ATOM 1840 C CA . GLU A 1 236 ? -13.285 7.338 35.720 1.00 91.56 236 GLU A CA 1
ATOM 1841 C C . GLU A 1 236 ? -12.558 6.587 36.848 1.00 91.56 236 GLU A C 1
ATOM 1843 O O . GLU A 1 236 ? -13.172 5.842 37.620 1.00 91.56 236 GLU A O 1
ATOM 1848 N N . LEU A 1 237 ? -11.237 6.768 36.947 1.00 92.06 237 LEU A N 1
ATOM 1849 C CA . LEU A 1 237 ? -10.399 6.133 37.966 1.00 92.06 237 LEU A CA 1
ATOM 1850 C C . LEU A 1 237 ? -9.883 7.171 38.961 1.00 92.06 237 LEU A C 1
ATOM 1852 O O . LEU A 1 237 ? -9.265 8.161 38.578 1.00 92.06 237 LEU A O 1
ATOM 1856 N N . GLN A 1 238 ? -10.086 6.910 40.253 1.00 90.31 238 GLN A N 1
ATOM 1857 C CA . GLN A 1 238 ? -9.604 7.781 41.319 1.00 90.31 238 GLN A CA 1
ATOM 1858 C C . GLN A 1 238 ? -8.220 7.321 41.814 1.00 90.31 238 GLN A C 1
ATOM 1860 O O . GLN A 1 238 ? -8.092 6.169 42.248 1.00 90.31 238 GLN A O 1
ATOM 1865 N N . PRO A 1 239 ? -7.193 8.194 41.817 1.00 91.88 239 PRO A N 1
ATOM 1866 C CA . PRO A 1 239 ? -5.887 7.869 42.384 1.00 91.88 239 PRO A CA 1
ATOM 1867 C C . PRO A 1 239 ? -5.966 7.466 43.862 1.00 91.88 239 PRO A C 1
ATOM 1869 O O . PRO A 1 239 ? -6.531 8.177 44.694 1.00 91.88 239 PRO A O 1
ATOM 1872 N N . GLY A 1 240 ? -5.347 6.339 44.203 1.00 91.38 240 GLY A N 1
ATOM 1873 C CA . GLY A 1 240 ? -5.380 5.739 45.539 1.00 91.38 240 GLY A CA 1
ATOM 1874 C C . GLY A 1 240 ? -6.574 4.825 45.810 1.00 91.38 240 GLY A C 1
ATOM 1875 O O . GLY A 1 240 ? -6.699 4.346 46.934 1.00 91.38 240 GLY A O 1
ATOM 1876 N N . SER A 1 241 ? -7.423 4.568 44.813 1.00 93.19 241 SER A N 1
ATOM 1877 C CA . SER A 1 241 ? -8.405 3.482 44.870 1.00 93.19 241 SER A CA 1
ATOM 1878 C C . SER A 1 241 ? -7.739 2.121 44.644 1.00 93.19 241 SER A C 1
ATOM 1880 O O . SER A 1 241 ? -6.611 2.045 44.160 1.00 93.19 241 SER A O 1
ATOM 1882 N N . GLU A 1 242 ? -8.457 1.034 44.935 1.00 92.06 242 GL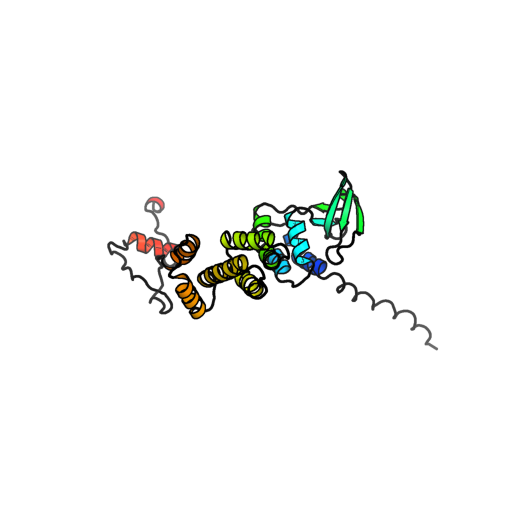U A N 1
ATOM 1883 C CA . GLU A 1 242 ? -8.008 -0.325 44.596 1.00 92.06 242 GLU A CA 1
ATOM 1884 C C . GLU A 1 242 ? -7.776 -0.492 43.083 1.00 92.06 242 GLU A C 1
ATOM 1886 O O . GLU A 1 242 ? -6.833 -1.152 42.662 1.00 92.06 242 GLU A O 1
ATOM 1891 N N . ALA A 1 243 ? -8.594 0.170 42.255 1.00 89.62 243 ALA A N 1
ATOM 1892 C CA . ALA A 1 243 ? -8.489 0.114 40.798 1.00 89.62 243 ALA A CA 1
ATOM 1893 C C . ALA A 1 243 ? -7.342 0.966 40.218 1.00 89.62 243 ALA A C 1
ATOM 1895 O O . ALA A 1 243 ? -6.968 0.768 39.060 1.00 89.62 243 ALA A O 1
ATOM 1896 N N . LEU A 1 244 ? -6.812 1.923 40.989 1.00 94.19 244 LEU A N 1
ATOM 1897 C CA . LEU A 1 244 ? -5.685 2.769 40.597 1.00 94.19 244 LEU A CA 1
ATOM 1898 C C . LEU A 1 244 ? -4.876 3.195 41.837 1.00 94.19 244 LEU A C 1
ATOM 1900 O O . LEU A 1 244 ? -5.099 4.286 42.377 1.00 94.19 244 LEU A O 1
ATOM 1904 N N . PRO A 1 245 ? -3.928 2.363 42.301 1.00 94.88 245 PRO A N 1
ATOM 1905 C CA . PRO A 1 245 ? -3.016 2.715 43.383 1.00 94.88 245 PRO A CA 1
ATOM 1906 C C . PRO A 1 245 ? -2.241 4.009 43.097 1.00 94.88 245 PRO A C 1
ATOM 1908 O O . PRO A 1 245 ? -1.977 4.365 41.950 1.00 94.88 245 PRO A O 1
ATOM 1911 N N . ARG A 1 246 ? -1.839 4.735 44.150 1.00 93.38 246 ARG A N 1
ATOM 1912 C CA . ARG A 1 246 ? -1.143 6.032 43.997 1.00 93.38 246 ARG A CA 1
ATOM 1913 C C . ARG A 1 246 ? 0.187 5.929 43.250 1.00 93.38 246 ARG A C 1
ATOM 1915 O O . ARG A 1 246 ? 0.604 6.909 42.641 1.00 93.38 246 ARG A O 1
ATOM 1922 N N . GLU A 1 247 ? 0.872 4.794 43.347 1.00 92.56 247 GLU A N 1
ATOM 1923 C CA . GLU A 1 247 ? 2.142 4.582 42.646 1.00 92.56 247 GLU A CA 1
ATOM 1924 C C . GLU A 1 247 ? 1.923 4.450 41.142 1.00 92.56 247 GLU A C 1
ATOM 1926 O O . GLU A 1 247 ? 2.538 5.200 40.390 1.00 92.56 247 GLU A O 1
ATOM 1931 N N . ASP A 1 248 ? 0.965 3.619 40.731 1.00 93.62 248 ASP A N 1
ATOM 1932 C CA . ASP A 1 248 ? 0.560 3.460 39.331 1.00 93.62 248 ASP A CA 1
ATOM 1933 C C . ASP A 1 248 ? 0.040 4.777 38.746 1.00 93.62 248 ASP A C 1
ATOM 1935 O O . ASP A 1 248 ? 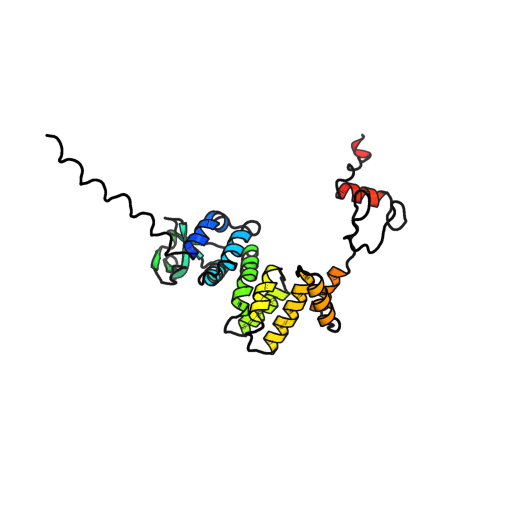0.434 5.172 37.651 1.00 93.62 248 ASP A O 1
ATOM 1939 N N . ALA A 1 249 ? -0.786 5.511 39.502 1.00 92.94 249 ALA A N 1
ATOM 1940 C CA . ALA A 1 249 ? -1.264 6.830 39.092 1.00 92.94 249 ALA A CA 1
ATOM 1941 C C . ALA A 1 249 ? -0.106 7.808 38.840 1.00 92.94 249 ALA A C 1
ATOM 1943 O O . ALA A 1 249 ? -0.137 8.578 37.883 1.00 92.94 249 ALA A O 1
ATOM 1944 N N . TYR A 1 250 ? 0.923 7.782 39.692 1.00 92.81 250 TYR A N 1
ATOM 1945 C CA . TYR A 1 250 ? 2.100 8.628 39.518 1.00 92.81 250 TYR A CA 1
ATOM 1946 C C . TYR A 1 250 ? 2.956 8.176 38.332 1.00 92.81 250 TYR A C 1
ATOM 1948 O O . TYR A 1 250 ? 3.437 9.022 37.589 1.00 92.81 250 TYR A O 1
ATOM 1956 N N . ALA A 1 251 ? 3.122 6.868 38.123 1.00 92.62 251 ALA A N 1
ATOM 1957 C CA . ALA A 1 251 ? 3.835 6.336 36.963 1.00 92.62 251 ALA A CA 1
ATOM 1958 C C . ALA A 1 251 ? 3.169 6.772 35.648 1.00 92.62 251 ALA A C 1
ATOM 1960 O O . ALA A 1 251 ? 3.859 7.248 34.752 1.00 92.62 251 ALA A O 1
ATOM 1961 N N . MET A 1 252 ? 1.834 6.725 35.581 1.00 93.31 252 MET A N 1
ATOM 1962 C CA . MET A 1 252 ? 1.074 7.237 34.435 1.00 93.31 252 MET A CA 1
ATOM 1963 C C . MET A 1 252 ? 1.276 8.743 34.209 1.00 93.31 252 MET A C 1
ATOM 1965 O O . MET A 1 252 ? 1.311 9.187 33.066 1.00 93.31 252 MET A O 1
ATOM 1969 N N . LEU A 1 253 ? 1.409 9.545 35.275 1.00 92.88 253 LEU A N 1
ATOM 1970 C CA . LEU A 1 253 ? 1.727 10.973 35.142 1.00 92.88 253 LEU A CA 1
ATOM 1971 C C . LEU A 1 253 ? 3.131 11.196 34.572 1.00 92.88 253 LEU A C 1
ATOM 1973 O O . LEU A 1 253 ? 3.309 12.109 33.774 1.00 92.88 253 LEU A O 1
ATOM 1977 N N . VAL A 1 254 ? 4.111 10.383 34.971 1.00 92.88 254 VAL A N 1
ATOM 1978 C CA . VAL A 1 254 ? 5.486 10.464 34.452 1.00 92.88 254 VAL A CA 1
ATOM 1979 C C . VAL A 1 254 ? 5.540 10.055 32.982 1.00 92.88 254 VAL A C 1
ATOM 1981 O O . VAL A 1 254 ? 6.151 10.756 32.190 1.00 92.88 254 VAL A O 1
ATOM 1984 N N . GLU A 1 255 ? 4.873 8.962 32.604 1.00 91.94 255 GLU A N 1
ATOM 1985 C CA . GLU A 1 255 ? 4.796 8.495 31.210 1.00 91.94 255 GLU A CA 1
ATOM 1986 C C . GLU A 1 255 ? 4.124 9.519 30.282 1.00 91.94 255 GLU A C 1
ATOM 1988 O O . GLU A 1 255 ? 4.469 9.618 29.110 1.00 91.94 255 GLU A O 1
ATOM 1993 N N . ALA A 1 256 ? 3.184 10.302 30.815 1.00 90.06 256 ALA A N 1
ATOM 1994 C CA . ALA A 1 256 ? 2.513 11.377 30.092 1.00 90.06 256 ALA A CA 1
ATOM 1995 C C . ALA A 1 256 ? 3.244 12.734 30.164 1.00 90.06 256 ALA A C 1
ATOM 1997 O O . ALA A 1 256 ? 2.656 13.743 29.777 1.00 90.06 256 ALA A O 1
ATOM 1998 N N . ASP A 1 257 ? 4.466 12.788 30.708 1.00 90.81 257 ASP A N 1
ATOM 1999 C CA . ASP A 1 257 ? 5.245 14.019 30.930 1.00 90.81 257 ASP A CA 1
ATOM 2000 C C . ASP A 1 257 ? 4.515 15.089 31.777 1.00 90.81 257 ASP A C 1
ATOM 2002 O O . ASP A 1 257 ? 4.800 16.286 31.712 1.00 90.81 257 ASP A O 1
ATOM 2006 N N . LEU A 1 258 ? 3.569 14.664 32.621 1.00 89.56 258 LEU A N 1
ATOM 2007 C CA . LEU A 1 258 ? 2.796 15.523 33.528 1.00 89.56 258 LEU A CA 1
ATOM 2008 C C . LEU A 1 258 ? 3.406 15.614 34.936 1.00 89.56 258 LEU A C 1
ATOM 2010 O O . LEU A 1 258 ? 2.968 16.432 35.749 1.00 89.56 258 LEU A O 1
ATOM 2014 N N . ALA A 1 259 ? 4.394 14.775 35.253 1.00 90.56 259 ALA A N 1
ATOM 2015 C CA . ALA A 1 259 ? 5.127 14.799 36.516 1.00 90.56 259 ALA A CA 1
ATOM 2016 C C . ALA A 1 259 ? 6.590 14.363 36.322 1.00 90.56 259 ALA A C 1
ATOM 2018 O O . ALA A 1 259 ? 6.874 13.543 35.452 1.00 90.56 259 ALA A O 1
ATOM 2019 N N . PRO A 1 260 ? 7.533 14.858 37.146 1.00 89.69 260 PRO A N 1
ATOM 2020 C CA . PRO A 1 260 ? 8.919 14.410 37.084 1.00 89.69 260 PRO A CA 1
ATOM 2021 C C . PRO A 1 260 ? 9.059 12.946 37.540 1.00 89.69 260 PRO A C 1
ATOM 2023 O O . PRO A 1 260 ? 8.331 12.509 38.435 1.00 89.69 260 PRO A O 1
ATOM 2026 N N . PRO A 1 261 ? 10.025 12.182 36.997 1.00 88.81 261 PRO A N 1
ATOM 2027 C CA . PRO A 1 261 ? 10.300 10.830 37.465 1.00 88.81 261 PRO A CA 1
ATOM 2028 C C . PRO A 1 261 ? 10.722 10.841 38.939 1.00 88.81 261 PRO A C 1
ATOM 2030 O O . PRO A 1 261 ? 11.455 11.722 39.396 1.00 88.81 261 PRO A O 1
ATOM 2033 N N . ARG A 1 262 ? 10.272 9.839 39.705 1.00 80.94 262 ARG A N 1
ATOM 2034 C CA . ARG A 1 262 ? 10.666 9.718 41.115 1.00 80.94 262 ARG A CA 1
ATOM 2035 C C . ARG A 1 262 ? 12.166 9.453 41.203 1.00 80.94 262 ARG A C 1
ATOM 2037 O O . ARG A 1 262 ? 12.670 8.500 40.614 1.00 80.94 262 ARG A O 1
ATOM 2044 N N . VAL A 1 263 ? 12.867 10.248 42.007 1.00 74.75 263 VAL A N 1
ATOM 2045 C CA . VAL A 1 263 ? 14.259 9.965 42.362 1.00 74.75 263 VAL A CA 1
ATOM 2046 C C . VAL A 1 263 ? 14.260 8.736 43.267 1.00 74.75 263 VAL A C 1
ATOM 2048 O O . VAL A 1 263 ? 13.665 8.747 44.347 1.00 74.75 263 VAL A O 1
ATOM 2051 N N . SER A 1 264 ? 14.875 7.643 42.813 1.00 64.12 264 SER A N 1
ATOM 2052 C CA . SER A 1 264 ? 15.004 6.450 43.648 1.00 64.12 264 SER A CA 1
ATOM 2053 C C . SER A 1 264 ? 15.871 6.765 44.872 1.00 64.12 264 SER A C 1
ATOM 2055 O O . SER A 1 264 ? 16.790 7.580 44.807 1.00 64.12 264 SER A O 1
ATOM 2057 N N . ARG A 1 265 ? 15.623 6.092 46.000 1.00 56.41 265 ARG A N 1
ATOM 2058 C CA . ARG A 1 265 ? 16.428 6.274 47.222 1.00 56.41 265 ARG A CA 1
ATOM 2059 C C . ARG A 1 265 ? 17.919 5.958 47.007 1.00 56.41 265 ARG A C 1
ATOM 2061 O O . ARG A 1 265 ? 18.748 6.470 47.743 1.00 56.41 265 ARG A O 1
ATOM 2068 N N . ALA A 1 266 ? 18.244 5.150 45.994 1.00 55.41 266 ALA A N 1
ATOM 2069 C CA . ALA A 1 266 ? 19.609 4.827 45.582 1.00 55.41 266 ALA A CA 1
ATOM 2070 C C . ALA A 1 266 ? 20.309 5.963 44.812 1.00 55.41 266 ALA A C 1
ATOM 2072 O O . ALA A 1 266 ? 21.528 5.976 44.754 1.00 55.41 266 ALA A O 1
ATOM 2073 N N . ALA A 1 267 ? 19.559 6.914 44.247 1.00 54.62 267 ALA A N 1
ATOM 2074 C CA . ALA A 1 267 ? 20.101 8.096 43.572 1.00 54.62 267 ALA A CA 1
ATOM 2075 C C . ALA A 1 267 ? 20.314 9.295 44.524 1.00 54.62 267 ALA A C 1
ATOM 2077 O O . ALA A 1 267 ? 20.721 10.365 44.082 1.00 54.62 267 ALA A O 1
ATOM 2078 N N . LEU A 1 268 ? 20.002 9.126 45.816 1.00 51.81 268 LEU A N 1
ATOM 2079 C CA . LEU A 1 268 ? 20.171 10.127 46.880 1.00 51.81 268 LEU A CA 1
ATOM 2080 C C . LEU A 1 268 ? 21.313 9.780 47.860 1.00 51.81 268 LEU A C 1
ATOM 2082 O O . LEU A 1 268 ? 21.479 10.486 48.855 1.00 51.81 268 LEU A O 1
ATOM 2086 N N . LEU A 1 269 ? 22.055 8.695 47.606 1.00 42.00 269 LEU A N 1
ATOM 2087 C CA . LEU A 1 269 ? 23.252 8.262 48.341 1.00 42.00 269 LEU A CA 1
ATOM 2088 C C . LEU A 1 269 ? 24.491 8.469 47.469 1.00 42.00 269 LEU A C 1
ATOM 2090 O O . LEU A 1 269 ? 25.541 8.816 48.050 1.00 42.00 269 LEU A O 1
#

Foldseek 3Di:
DDDDPPDPPDDPPPDPPPPPPQAVVQVLCVVCVVCQVVPDLVRCLVSLVCLLPVPQPLSLVVLVQLLVQQWKAFPPPRTIWGWDDPDDFKTQTAGSRVRDTPGIDGCVRIDTRHDDPSVSLSSLLSSLLVQCQDPDVVSNVVSLVSCLVPPDLVVLVSLVVSQPPDPDVVSNVSSVLSNLLNCLQRNPDPVSNVVSCVVCVPPPDPSNCVSCVVVPDDDDADDDDDDDPPDPDPDDDDECDPVHDVVNVVVRCVVVVNDPDDDDPVNVD

Organism: NCBI:txid2029104

pLDDT: mean 88.91, std 14.21, range [41.72, 98.38]

Sequence (269 aa):
MWRFLAVLTAFLTFSQALMAQDAPIQALLQTHREIIEDSSRRTIGPAIDALANSDLPAAQTVLEKWQNREMWQRNADGLFFWAEEVDRDTLRIHDFDSGEALGDFPEDDFNQLRPNSGIRGLMAAALVQFQLSDPDPAIRRDALVTIQRSADASHLAPLRASIEDEADPEIRASKEKLERLLTISFGEDEAARLDAINDISGDIALDVRATLNPLVQTRRKVVAGAIPASENVARELQPGSEALPREDAYAMLVEADLAPPRVSRAALL

Nearest PDB structures (foldseek):
  5d0b-assembly2_B  TM=7.368E-01  e=8.139E-01  Bacillus subtilis subsp. subtilis str. 168
  5t8y-assembly2_B  TM=6.865E-01  e=9.013E-01  Bacillus subtilis subsp. subtilis str. 168
  6tjv-assembly1_G  TM=3.380E-01  e=4.610E+00  Thermosynechococcus vestitus BP-1
  7rav-assembly1_A  TM=1.937E-01  e=1.662E+00  Mus musculus

Solvent-accessible surface area (backbone atoms only — not comparable to full-atom values): 16394 Å² total; per-residue (Å²): 134,86,89,92,84,85,81,92,85,83,86,84,86,86,85,86,85,77,79,86,75,84,39,68,60,56,54,54,50,59,76,36,36,69,42,64,75,68,58,40,71,88,63,31,57,68,51,54,52,48,41,62,72,55,84,48,87,44,32,62,56,51,46,51,31,32,62,72,48,29,22,32,29,33,67,90,81,63,52,71,32,35,46,47,76,77,52,99,58,33,26,36,36,25,42,59,67,79,64,48,76,79,47,76,42,59,41,88,54,42,47,74,44,73,67,50,74,66,39,35,53,53,42,53,63,53,46,31,60,65,28,48,69,40,92,50,68,65,51,25,51,51,26,53,56,48,40,73,76,60,70,55,67,82,52,49,62,48,50,58,69,35,40,84,77,41,84,51,68,70,59,28,53,50,45,55,51,49,49,33,52,45,31,56,73,53,51,86,51,67,66,63,23,52,51,33,51,60,75,49,66,86,56,84,50,70,65,54,49,62,59,51,52,66,78,72,61,84,79,91,80,87,69,86,78,73,82,63,90,88,58,91,78,90,72,90,80,55,75,59,37,93,94,29,41,54,66,59,46,49,50,52,30,31,78,67,72,72,40,82,75,80,80,52,78,80,80,76,112